Protein AF-A0A2D6N3Y3-F1 (afdb_monomer)

Mean predicted aligned error: 10.25 Å

Secondary structure (DSSP, 8-state):
-PPP--------TTSS--S--------------------GGGTHHHHHHHHHHHHHHHHHHHHHHHT----PPPP-S-PPP--HHHHHHHHHHHHHHHHHHS-TTS---EEEETTTEEE-HHHHHHHHHHHTT-GGGHHHHHHHHHHHHHHHHHHSS--SSTTS---HHHHHHHHHHHHHTTPPPPHHHHHHHHHT--TTS--BSS--SSTTPPPSSGGGSB-HHHHHHHHHHHHHHT--HHHHHHHHHHHHHH-SSSS---SSBSSTHHHHHHHHHTT---HHHHHHHHHHHHH--STTHHHHHHHHHTTSS---HHHHHHHHHHHHHPPTTS-------BPPPP--

Solvent-accessible surface area (backbone atoms only — not comparable to full-atom values): 19954 Å² total; per-residue (Å²): 138,88,82,83,87,82,81,82,82,80,86,68,74,82,76,78,74,83,80,86,82,90,80,82,87,87,81,88,87,84,87,81,92,74,94,72,101,76,73,75,76,79,65,57,55,62,54,56,50,50,53,50,47,52,50,52,50,48,51,50,49,51,47,47,65,78,57,48,82,65,79,67,75,70,74,64,93,68,76,50,79,81,42,72,68,55,52,51,51,50,49,53,27,32,48,52,40,51,63,72,58,43,44,97,69,25,41,26,74,45,76,76,36,99,73,88,32,54,23,28,48,29,51,21,24,50,50,30,56,74,41,64,88,37,78,95,37,48,68,57,31,50,35,20,34,53,35,48,50,59,49,22,68,75,62,46,31,29,13,49,28,98,85,46,73,54,24,39,45,34,30,21,38,36,47,43,38,23,53,76,71,74,40,81,69,48,66,57,26,57,50,52,54,65,70,34,46,40,96,75,25,30,23,20,42,30,60,55,98,45,88,92,50,79,61,88,50,74,57,39,37,62,34,55,40,32,28,33,43,38,40,32,26,32,61,74,72,71,44,61,64,69,60,39,51,37,26,53,56,30,48,61,74,55,46,82,76,54,49,39,57,34,64,58,37,77,46,46,52,58,19,43,27,37,30,40,74,45,71,65,56,47,74,56,31,30,53,52,25,48,60,45,41,80,70,47,88,48,63,49,58,41,59,38,29,49,62,29,26,69,77,38,96,76,80,53,71,56,57,53,52,42,49,19,51,52,61,69,53,50,37,90,79,29,48,64,70,93,52,85,60,72,31,78,64,76,86,125

pLDDT: mean 80.6, std 21.98, range [21.97, 98.69]

Sequence (348 aa):
MLLPGHQPQILWKQHCAGLGSAGEDRSIANAHRGGSVIQWRRWVFPVRLATRMARDLAAETVFRAKHQPARFPQPDSKTPTVTVDAVSRAIGHGAAFIHHSQHTDGSFRGWFLPQPGAAISWPTAHAALVLDDVPELESVCHAAAMYLHAAGLQHQGWGYNDLVRNDLDTTAQALIVLHRHGLSPPLLALWMVVQAQAPSGGFPTFAPSAPGQTPRNSSELPHADVTLLVVHMLQRLGVQADARERALAWLATQEATGTLPAFWWSSPVYSLWAQTFAGLATEMTWRIAHALLDHLSTQPYLAMVLRAALGYKHLDGASAAATSRLLGQQRLPGHHQALCMPGVPRRR

Nearest PDB structures (foldseek):
  6ij1-assembly1_A  TM=8.504E-01  e=1.158E-07  Actinoplanes teichomyceticus
  2h6h-assembly1_B  TM=4.530E-01  e=3.408E-03  Homo sapiens
  1d8e-assembly1_B  TM=4.862E-01  e=1.075E-02  Rattus norvegicus
  1hzf-assembly1_A  TM=5.080E-01  e=2.799E-02  Homo sapiens
  4zlf-assembly1_A  TM=4.967E-01  e=3.537E-01  Saccharophagus degradans 2-40

Structure (mmCIF, N/CA/C/O backbone):
data_AF-A0A2D6N3Y3-F1
#
_entry.id   AF-A0A2D6N3Y3-F1
#
loop_
_atom_site.group_PDB
_atom_site.id
_atom_site.type_symbol
_atom_site.label_atom_id
_atom_site.label_alt_id
_atom_site.label_comp_id
_atom_site.label_asym_id
_atom_site.label_entity_id
_atom_site.label_seq_id
_atom_site.pdbx_PDB_ins_code
_atom_site.Cartn_x
_atom_site.Cartn_y
_atom_site.Cartn_z
_atom_site.occupancy
_atom_site.B_iso_or_equiv
_atom_site.auth_seq_id
_atom_site.auth_comp_id
_atom_site.auth_asym_id
_atom_site.auth_atom_id
_atom_site.pdbx_PDB_model_num
ATOM 1 N N . MET A 1 1 ? -5.714 42.115 9.876 1.00 27.16 1 MET A N 1
ATOM 2 C CA . MET A 1 1 ? -6.091 42.547 8.514 1.00 27.16 1 MET A CA 1
ATOM 3 C C . MET A 1 1 ? -6.097 41.297 7.642 1.00 27.16 1 MET A C 1
ATOM 5 O O . MET A 1 1 ? -5.037 40.754 7.373 1.00 27.16 1 MET A O 1
ATOM 9 N N . LEU A 1 2 ? -7.282 40.737 7.384 1.00 23.52 2 LEU A N 1
ATOM 10 C CA . LEU A 1 2 ? -7.466 39.465 6.676 1.00 23.52 2 LEU A CA 1
ATOM 11 C C . LEU A 1 2 ? -7.530 39.734 5.169 1.00 23.52 2 LEU A C 1
ATOM 13 O O . LEU A 1 2 ? -8.358 40.533 4.740 1.00 23.52 2 LEU A O 1
ATOM 17 N N . LEU A 1 3 ? -6.690 39.062 4.382 1.00 21.97 3 LEU A N 1
ATOM 18 C CA . LEU A 1 3 ? -6.867 38.969 2.932 1.00 21.97 3 LEU A CA 1
ATOM 19 C C . LEU A 1 3 ? -7.522 37.621 2.583 1.00 21.97 3 LEU A C 1
ATOM 21 O O . LEU A 1 3 ? -7.088 36.591 3.108 1.00 21.97 3 LEU A O 1
ATOM 25 N N . PRO A 1 4 ? -8.551 37.602 1.718 1.00 26.30 4 PRO A N 1
ATOM 26 C CA . PRO A 1 4 ? -9.204 36.382 1.271 1.00 26.30 4 PRO A CA 1
ATOM 27 C C . PRO A 1 4 ? -8.579 35.820 -0.018 1.00 26.30 4 PRO A C 1
ATOM 29 O O . PRO A 1 4 ? -8.173 36.560 -0.906 1.00 26.30 4 PRO A O 1
ATOM 32 N N . GLY A 1 5 ? -8.631 34.491 -0.147 1.00 31.06 5 GLY A N 1
ATOM 33 C CA . GLY A 1 5 ? -8.976 33.822 -1.405 1.00 31.06 5 GLY A CA 1
ATOM 34 C C . GLY A 1 5 ? -7.908 33.712 -2.496 1.00 31.06 5 GLY A C 1
ATOM 35 O O . GLY A 1 5 ? -7.979 34.406 -3.504 1.00 31.06 5 GLY A O 1
ATOM 36 N N . HIS A 1 6 ? -7.055 32.690 -2.406 1.00 23.89 6 HIS A N 1
ATOM 37 C CA . HIS A 1 6 ? -6.461 32.068 -3.592 1.00 23.89 6 HIS A CA 1
ATOM 38 C C . HIS A 1 6 ? -6.680 30.554 -3.547 1.00 23.89 6 HIS A C 1
ATOM 40 O O . HIS A 1 6 ? -6.072 29.844 -2.751 1.00 23.89 6 HIS A O 1
ATOM 46 N N . GLN A 1 7 ? -7.577 30.060 -4.407 1.00 25.86 7 GLN A N 1
ATOM 47 C CA . GLN A 1 7 ? -7.562 28.658 -4.810 1.00 25.86 7 GLN A CA 1
ATOM 48 C C . GLN A 1 7 ? -6.401 28.464 -5.795 1.00 25.86 7 GLN A C 1
ATOM 50 O O . GLN A 1 7 ? -6.390 29.129 -6.834 1.00 25.86 7 GLN A O 1
ATOM 55 N N . PRO A 1 8 ? -5.425 27.585 -5.517 1.00 27.27 8 PRO A N 1
ATOM 56 C CA . PRO A 1 8 ? -4.381 27.296 -6.483 1.00 27.27 8 PRO A CA 1
ATOM 57 C C . PRO A 1 8 ? -4.963 26.465 -7.633 1.00 27.27 8 PRO A C 1
ATOM 59 O O . PRO A 1 8 ? -5.403 25.330 -7.447 1.00 27.27 8 PRO A O 1
ATOM 62 N N . GLN A 1 9 ? -4.962 27.042 -8.837 1.00 26.17 9 GLN A N 1
ATOM 63 C CA . GLN A 1 9 ? -5.177 26.305 -10.079 1.00 26.17 9 GLN A CA 1
ATOM 64 C C . GLN A 1 9 ? -4.027 25.302 -10.266 1.00 26.17 9 GLN A C 1
ATOM 66 O O . GLN A 1 9 ? -2.856 25.673 -10.337 1.00 26.17 9 GLN A O 1
ATOM 71 N N . ILE A 1 10 ? -4.368 24.014 -10.307 1.00 33.19 10 ILE A N 1
ATOM 72 C CA . ILE A 1 10 ? -3.422 22.895 -10.357 1.00 33.19 10 ILE A CA 1
ATOM 73 C C . ILE A 1 10 ? -2.885 22.720 -11.789 1.00 33.19 10 ILE A C 1
ATOM 75 O O . ILE A 1 10 ? -3.618 22.373 -12.716 1.00 33.19 10 ILE A O 1
ATOM 79 N N . LEU A 1 11 ? -1.575 22.916 -11.961 1.00 30.38 11 LEU A N 1
ATOM 80 C CA . LEU A 1 11 ? -0.812 22.651 -13.186 1.00 30.38 11 LEU A CA 1
ATOM 81 C C . LEU A 1 11 ? -0.374 21.170 -13.245 1.00 30.38 11 LEU A C 1
ATOM 83 O O . LEU A 1 11 ? 0.768 20.840 -12.948 1.00 30.38 11 LEU A O 1
ATOM 87 N N . TRP A 1 12 ? -1.274 20.271 -13.665 1.00 34.78 12 TRP A N 1
ATOM 88 C CA . TRP A 1 12 ? -0.953 18.867 -14.022 1.00 34.78 12 TRP A CA 1
ATOM 89 C C . TRP A 1 12 ? -0.626 18.686 -15.525 1.00 34.78 12 TRP A C 1
ATOM 91 O O . TRP A 1 12 ? -0.243 17.611 -15.979 1.00 34.78 12 TRP A O 1
ATOM 101 N N . LYS A 1 13 ? -0.734 19.752 -16.333 1.00 29.80 13 LYS A N 1
ATOM 102 C CA . LYS A 1 13 ? -0.653 19.685 -17.808 1.00 29.80 13 LYS A CA 1
ATOM 103 C C . LYS A 1 13 ? 0.689 19.204 -18.393 1.00 29.80 13 LYS A C 1
ATOM 105 O O . LYS A 1 13 ? 0.728 18.911 -19.581 1.00 29.80 13 LYS A O 1
ATOM 110 N N . GLN A 1 14 ? 1.774 19.102 -17.622 1.00 35.31 14 GLN A N 1
ATOM 111 C CA . GLN A 1 14 ? 3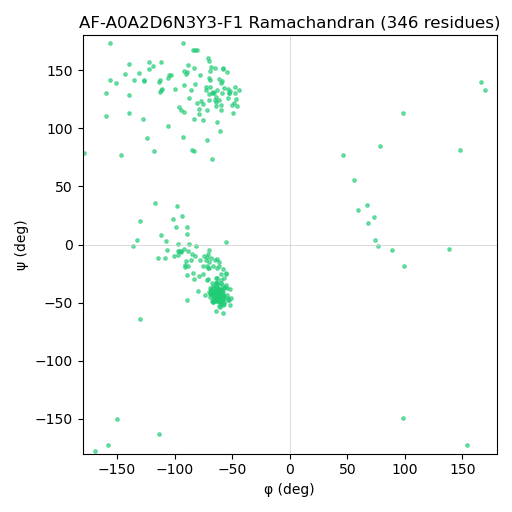.114 18.867 -18.188 1.00 35.31 14 GLN A CA 1
ATOM 112 C C . GLN A 1 14 ? 3.592 17.404 -18.222 1.00 35.31 14 GLN A C 1
ATOM 114 O O . GLN A 1 14 ? 4.630 17.146 -18.824 1.00 35.31 14 GLN A O 1
ATOM 119 N N . HIS A 1 15 ? 2.868 16.429 -17.658 1.00 39.06 15 HIS A N 1
ATOM 120 C CA . HIS A 1 15 ? 3.309 15.018 -17.698 1.00 39.06 15 HIS A CA 1
ATOM 121 C C . HIS A 1 15 ? 2.507 14.095 -18.623 1.00 39.06 15 HIS A C 1
ATOM 123 O O . HIS A 1 15 ? 2.993 13.021 -18.962 1.00 39.06 15 HIS A O 1
ATOM 129 N N . CYS A 1 16 ? 1.355 14.533 -19.140 1.00 31.97 16 CYS A N 1
ATOM 130 C CA . CYS A 1 16 ? 0.566 13.744 -20.098 1.00 31.97 16 CYS A CA 1
ATOM 131 C C . CYS A 1 16 ? 0.808 14.122 -21.576 1.00 31.97 16 CYS A C 1
ATOM 133 O O . CYS A 1 16 ? 0.304 13.444 -22.464 1.00 31.97 16 CYS A O 1
ATOM 135 N N . ALA A 1 17 ? 1.598 15.163 -21.865 1.00 31.75 17 ALA A N 1
ATOM 136 C CA . ALA A 1 17 ? 1.837 15.672 -23.224 1.00 31.75 17 ALA A CA 1
ATOM 137 C C . ALA A 1 17 ? 3.147 15.160 -23.872 1.00 31.75 17 ALA A C 1
ATOM 139 O O . ALA A 1 17 ? 3.789 15.879 -24.630 1.00 31.75 17 ALA A O 1
ATOM 140 N N . GLY A 1 18 ? 3.562 13.925 -23.567 1.00 3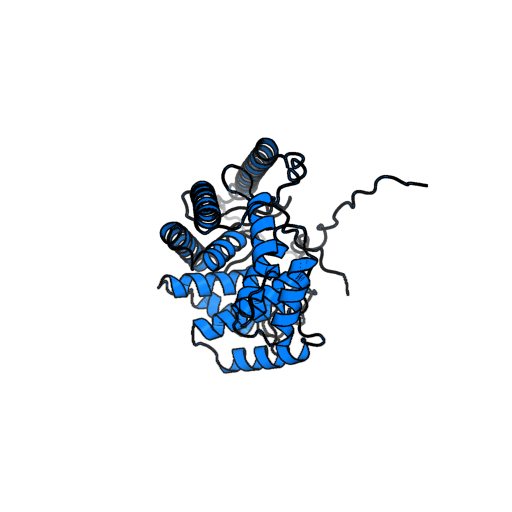1.42 18 GLY A N 1
ATOM 141 C CA . GLY A 1 18 ? 4.777 13.297 -24.113 1.00 31.42 18 GLY A CA 1
ATOM 142 C C . GLY A 1 18 ? 4.548 12.336 -25.287 1.00 31.42 18 GLY A C 1
ATOM 143 O O . GLY A 1 18 ? 5.431 11.541 -25.592 1.00 31.42 18 GLY A O 1
ATOM 144 N N . LEU A 1 19 ? 3.371 12.359 -25.918 1.00 37.44 19 LEU A N 1
ATOM 145 C CA . LEU A 1 19 ? 3.047 11.535 -27.085 1.00 37.44 19 LEU A CA 1
ATOM 146 C C . LEU A 1 19 ? 2.592 12.443 -28.231 1.00 37.44 19 LEU A C 1
ATOM 148 O O . LEU A 1 19 ? 1.412 12.764 -28.338 1.00 37.44 19 LEU A O 1
ATOM 152 N N . GLY A 1 20 ? 3.528 12.866 -29.084 1.00 32.56 20 GLY A N 1
ATOM 153 C CA . GLY A 1 20 ? 3.182 13.490 -30.364 1.00 32.56 20 GLY A CA 1
ATOM 154 C C . GLY A 1 20 ? 4.153 14.553 -30.867 1.00 32.56 20 GLY A C 1
ATOM 155 O O . GLY A 1 20 ? 3.889 15.741 -30.732 1.00 32.56 20 GLY A O 1
ATOM 156 N N . SER A 1 21 ? 5.250 14.126 -31.491 1.00 29.91 21 SER A N 1
ATOM 157 C CA . SER A 1 21 ? 5.774 14.698 -32.748 1.00 29.91 21 SER A CA 1
ATOM 158 C C . SER A 1 21 ? 7.031 13.929 -33.162 1.00 29.91 21 SER A C 1
ATOM 160 O O . SER A 1 21 ? 8.160 14.350 -32.951 1.00 29.91 21 SER A O 1
ATOM 162 N N . ALA A 1 22 ? 6.821 12.748 -33.743 1.00 40.81 22 ALA A N 1
ATOM 163 C CA . ALA A 1 22 ? 7.779 12.211 -34.697 1.00 40.81 22 ALA A CA 1
ATOM 164 C C . ALA A 1 22 ? 7.315 12.681 -36.079 1.00 40.81 22 ALA A C 1
ATOM 166 O O . ALA A 1 22 ? 6.222 12.323 -36.516 1.00 40.81 22 ALA A O 1
ATOM 167 N N . GLY A 1 23 ? 8.119 13.528 -36.709 1.00 32.97 23 GLY A N 1
ATOM 168 C CA . GLY A 1 23 ? 7.935 14.023 -38.068 1.00 32.97 23 GLY A CA 1
ATOM 169 C C . GLY A 1 23 ? 8.915 15.170 -38.325 1.00 32.97 23 GLY A C 1
ATOM 170 O O . GLY A 1 23 ? 9.055 16.037 -37.473 1.00 32.97 23 GLY A O 1
ATOM 171 N N . GLU A 1 24 ? 9.654 15.244 -39.424 1.00 34.31 24 GLU A N 1
ATOM 172 C CA . GLU A 1 24 ? 9.674 14.454 -40.655 1.00 34.31 24 GLU A CA 1
ATOM 173 C C . GLU A 1 24 ? 11.044 14.681 -41.302 1.00 34.31 24 GLU A C 1
ATOM 175 O O . GLU A 1 24 ? 11.439 15.831 -41.497 1.00 34.31 24 GLU A O 1
ATOM 180 N N . ASP A 1 25 ? 11.730 13.602 -41.675 1.00 33.81 25 ASP A N 1
ATOM 181 C CA . ASP A 1 25 ? 12.791 13.666 -42.674 1.00 33.81 25 ASP A CA 1
ATOM 182 C C . ASP A 1 25 ? 12.161 13.278 -44.016 1.00 33.81 25 ASP A C 1
ATOM 184 O O . ASP A 1 25 ? 11.568 12.204 -44.169 1.00 33.81 25 ASP A O 1
ATOM 188 N N . ARG A 1 26 ? 12.185 14.213 -44.966 1.00 38.28 26 ARG A N 1
ATOM 189 C CA . ARG A 1 26 ? 11.587 14.052 -46.292 1.00 38.28 26 ARG A CA 1
ATOM 190 C C . ARG A 1 26 ? 12.543 13.261 -47.177 1.00 38.28 26 ARG A C 1
ATOM 192 O O . ARG A 1 26 ? 13.596 13.775 -47.533 1.00 38.28 26 ARG A O 1
ATOM 199 N N . SER A 1 27 ? 12.103 12.125 -47.712 1.00 34.94 27 SER A N 1
ATOM 200 C CA . SER A 1 27 ? 12.300 11.889 -49.145 1.00 34.94 27 SER A CA 1
ATOM 201 C C . SER A 1 27 ? 11.215 10.991 -49.737 1.00 34.94 27 SER A C 1
ATOM 203 O O . SER A 1 27 ? 10.701 10.057 -49.128 1.00 34.94 27 SER A O 1
ATOM 205 N N . ILE A 1 28 ? 10.819 11.410 -50.929 1.00 37.75 28 ILE A N 1
ATOM 206 C CA . ILE A 1 28 ? 9.735 10.949 -51.784 1.00 37.75 28 ILE A CA 1
ATOM 207 C C . ILE A 1 28 ? 10.212 9.717 -52.563 1.00 37.75 28 ILE A C 1
ATOM 209 O O . ILE A 1 28 ? 11.313 9.763 -53.102 1.00 37.75 28 ILE A O 1
ATOM 213 N N . ALA A 1 29 ? 9.376 8.683 -52.713 1.00 34.03 29 ALA A N 1
ATOM 214 C CA . ALA A 1 29 ? 8.870 8.248 -54.027 1.00 34.03 29 ALA A CA 1
ATOM 215 C C . ALA A 1 29 ? 8.202 6.860 -54.014 1.00 34.03 29 ALA A C 1
ATOM 217 O O . ALA A 1 29 ? 8.725 5.883 -53.493 1.00 34.03 29 ALA A O 1
ATOM 218 N N . ASN A 1 30 ? 7.111 6.822 -54.777 1.00 33.59 30 ASN A N 1
ATOM 219 C CA . ASN A 1 30 ? 6.530 5.706 -55.518 1.00 33.59 30 ASN A CA 1
ATOM 220 C C . ASN A 1 30 ? 5.359 4.911 -54.921 1.00 33.59 30 ASN A C 1
ATOM 222 O O . ASN A 1 30 ? 5.432 4.163 -53.953 1.00 33.59 30 ASN A O 1
ATOM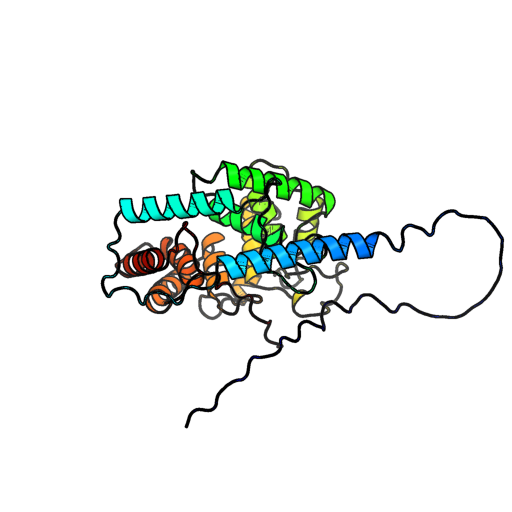 226 N N . ALA A 1 31 ? 4.256 5.115 -55.640 1.00 37.22 31 ALA A N 1
ATOM 227 C CA . ALA A 1 31 ? 2.966 4.472 -55.603 1.00 37.22 31 ALA A CA 1
ATOM 228 C C . ALA A 1 31 ? 3.031 2.959 -55.836 1.00 37.22 31 ALA A C 1
ATOM 230 O O . ALA A 1 31 ? 3.816 2.503 -56.654 1.00 37.22 31 ALA A O 1
ATOM 231 N N . HIS A 1 32 ? 2.076 2.225 -55.261 1.00 34.59 32 HIS A N 1
ATOM 232 C CA . HIS A 1 32 ? 1.185 1.370 -56.047 1.00 34.59 32 HIS A CA 1
ATOM 233 C C . HIS A 1 32 ? -0.129 1.111 -55.300 1.00 34.59 32 HIS A C 1
ATOM 235 O O . HIS A 1 32 ? -0.192 1.002 -54.079 1.00 34.59 32 HIS A O 1
ATOM 241 N N . ARG A 1 33 ? -1.199 1.095 -56.096 1.00 45.75 33 ARG A N 1
ATOM 242 C CA . ARG A 1 33 ? -2.604 0.948 -55.722 1.00 45.75 33 ARG A CA 1
ATOM 243 C C . ARG A 1 33 ? -2.873 -0.456 -55.176 1.00 45.75 33 ARG A C 1
ATOM 245 O O . ARG A 1 33 ? -2.590 -1.435 -55.855 1.00 45.75 33 ARG A O 1
ATOM 252 N N . GLY A 1 34 ? -3.518 -0.531 -54.018 1.00 33.94 34 GLY A N 1
ATOM 253 C CA . GLY A 1 34 ? -4.131 -1.746 -53.487 1.00 33.94 34 GLY A CA 1
ATOM 254 C C . GLY A 1 34 ? -5.170 -1.352 -52.446 1.00 33.94 34 GLY A C 1
ATOM 255 O O . GLY A 1 34 ? -4.824 -0.788 -51.412 1.00 33.94 34 GLY A O 1
ATOM 256 N N . GLY A 1 35 ? -6.450 -1.555 -52.764 1.00 46.69 35 GLY A N 1
ATOM 257 C CA . GLY A 1 35 ? -7.569 -1.208 -51.893 1.00 46.69 35 GLY A CA 1
ATOM 258 C C . GLY A 1 35 ? -7.467 -1.898 -50.535 1.00 46.69 35 GLY A C 1
ATOM 259 O O . GLY A 1 35 ? -7.200 -3.093 -50.453 1.00 46.69 35 GLY A O 1
ATOM 260 N N . SER A 1 36 ? -7.700 -1.138 -49.469 1.00 36.97 36 SER A N 1
ATOM 261 C CA . SER A 1 36 ? -7.783 -1.666 -48.113 1.00 36.97 36 SER A CA 1
ATOM 262 C C . SER A 1 36 ? -8.910 -0.965 -47.367 1.00 36.97 36 SER A C 1
ATOM 264 O O . SER A 1 36 ? -8.880 0.237 -47.096 1.00 36.97 36 SER A O 1
ATOM 266 N N . VAL A 1 37 ? -9.934 -1.756 -47.065 1.00 47.75 37 VAL A N 1
ATOM 267 C CA . VAL A 1 37 ? -11.064 -1.457 -46.189 1.00 47.75 37 VAL A CA 1
ATOM 268 C C . VAL A 1 37 ? -10.543 -1.347 -44.751 1.00 47.75 37 VAL A C 1
ATOM 270 O O . VAL A 1 37 ? -10.730 -2.246 -43.943 1.00 47.75 37 VAL A O 1
ATOM 273 N N . ILE A 1 38 ? -9.841 -0.264 -44.407 1.00 45.81 38 ILE A N 1
ATOM 274 C CA . ILE A 1 38 ? -9.426 0.024 -43.023 1.00 45.81 38 ILE A CA 1
ATOM 275 C C . ILE A 1 38 ? -9.432 1.542 -42.795 1.00 45.81 38 ILE A C 1
ATOM 277 O O . ILE A 1 38 ? -8.389 2.183 -42.757 1.00 45.81 38 ILE A O 1
ATOM 281 N N . GLN A 1 39 ? -10.609 2.147 -42.611 1.00 41.56 39 GLN A N 1
ATOM 282 C CA . GLN A 1 39 ? -10.686 3.528 -42.094 1.00 41.56 39 GLN A CA 1
ATOM 283 C C . GLN A 1 39 ? -11.745 3.775 -41.008 1.00 41.56 39 GLN A C 1
ATOM 285 O O . GLN A 1 39 ? -11.765 4.846 -40.410 1.00 41.56 39 GLN A O 1
ATOM 290 N N . TRP A 1 40 ? -12.536 2.770 -40.619 1.00 37.91 40 TRP A N 1
ATOM 291 C CA . TRP A 1 40 ? -13.565 2.945 -39.581 1.00 37.91 40 TRP A CA 1
ATOM 292 C C . TRP A 1 40 ? -13.064 2.798 -38.134 1.00 37.91 40 TRP A C 1
ATOM 294 O O . TRP A 1 40 ? -13.784 3.129 -37.196 1.00 37.91 40 TRP A O 1
ATOM 304 N N . ARG A 1 41 ? -11.815 2.366 -37.902 1.00 43.69 41 ARG A N 1
ATOM 305 C CA . ARG A 1 41 ? -11.285 2.183 -36.533 1.00 43.69 41 ARG A CA 1
ATOM 306 C C . ARG A 1 41 ? -10.773 3.462 -35.860 1.00 43.69 41 ARG A C 1
ATOM 308 O O . ARG A 1 41 ? -10.525 3.438 -34.659 1.00 43.69 41 ARG A O 1
ATOM 315 N N . ARG A 1 42 ? -10.653 4.584 -36.580 1.00 44.38 42 ARG A N 1
ATOM 316 C CA . ARG A 1 42 ? -10.049 5.816 -36.032 1.00 44.38 42 ARG A CA 1
ATOM 317 C C . ARG A 1 42 ? -11.023 6.730 -35.270 1.00 44.38 42 ARG A C 1
ATOM 319 O O . ARG A 1 42 ? -10.564 7.576 -34.516 1.00 44.38 42 ARG A O 1
ATOM 326 N N . TRP A 1 43 ? -12.338 6.515 -35.390 1.00 39.53 43 TRP A N 1
ATOM 327 C CA . TRP A 1 43 ? -13.368 7.365 -34.761 1.00 39.53 43 TRP A CA 1
ATOM 328 C C . TRP A 1 43 ? -14.217 6.679 -33.678 1.00 39.53 43 TRP A C 1
ATOM 330 O O . TRP A 1 43 ? -14.897 7.357 -32.915 1.00 39.53 43 TRP A O 1
ATOM 340 N N . VAL A 1 44 ? -14.147 5.351 -33.534 1.00 48.28 44 VAL A N 1
ATOM 341 C CA . VAL A 1 44 ? -14.925 4.622 -32.506 1.00 48.28 44 VAL A CA 1
ATOM 342 C C . VAL A 1 44 ? -14.284 4.724 -31.111 1.00 48.28 44 VAL A C 1
ATOM 344 O O . VAL A 1 44 ? -14.977 4.686 -30.094 1.00 48.28 44 VAL A O 1
ATOM 347 N N . PHE A 1 45 ? -12.962 4.903 -31.049 1.00 51.66 45 PHE A N 1
ATOM 348 C CA . PHE A 1 45 ? -12.213 5.059 -29.798 1.00 51.66 45 PHE A CA 1
ATOM 349 C C . PHE A 1 45 ? -12.558 6.332 -29.000 1.00 51.66 45 PHE A C 1
ATOM 351 O O . PHE A 1 45 ? -12.831 6.205 -27.804 1.00 51.66 45 PHE A O 1
ATOM 358 N N . PRO A 1 46 ? -12.611 7.540 -29.606 1.00 58.50 46 PRO A N 1
ATOM 359 C CA . PRO A 1 46 ? -12.921 8.758 -28.857 1.00 58.50 46 PRO A CA 1
ATOM 360 C C . PRO A 1 46 ? -14.335 8.750 -28.273 1.00 58.50 46 PRO A C 1
ATOM 362 O O . PRO A 1 46 ? -14.523 9.236 -27.163 1.00 58.50 46 PRO A O 1
ATOM 365 N N . VAL A 1 47 ? -15.311 8.134 -28.951 1.00 68.31 47 VAL A N 1
ATOM 366 C CA . VAL A 1 47 ? -16.686 8.047 -28.433 1.00 68.31 47 VAL A CA 1
ATOM 367 C C . VAL A 1 47 ? -16.746 7.150 -27.197 1.00 68.31 47 VAL A C 1
ATOM 369 O O . VAL A 1 47 ? -17.257 7.576 -26.169 1.00 68.31 47 VAL A O 1
ATOM 372 N N . ARG A 1 48 ? -16.163 5.941 -27.241 1.00 71.75 48 ARG A N 1
ATOM 373 C CA . ARG A 1 48 ? -16.168 5.024 -26.082 1.00 71.75 48 ARG A CA 1
ATOM 374 C C . ARG A 1 48 ? -15.428 5.601 -24.877 1.00 71.75 48 ARG A C 1
ATOM 376 O O . ARG A 1 48 ? -15.905 5.460 -23.751 1.00 71.75 48 ARG A O 1
ATOM 383 N N . LEU A 1 49 ? -14.293 6.262 -25.110 1.00 69.25 49 LEU A N 1
ATOM 384 C CA . LEU A 1 49 ? -13.538 6.929 -24.052 1.00 69.25 49 LEU A CA 1
ATOM 385 C C . LEU A 1 49 ? -14.334 8.098 -23.457 1.00 69.25 49 LEU A C 1
ATOM 387 O O . LEU A 1 49 ? -14.469 8.172 -22.239 1.00 69.25 49 LEU A O 1
ATOM 391 N N . ALA A 1 50 ? -14.930 8.953 -24.293 1.00 69.50 50 ALA A N 1
ATOM 392 C CA . ALA A 1 50 ? -15.758 10.068 -23.836 1.00 69.50 50 ALA A CA 1
ATOM 393 C C . ALA A 1 50 ? -16.986 9.591 -23.046 1.00 69.50 50 ALA A C 1
ATOM 395 O O . ALA A 1 50 ? -17.282 10.145 -21.991 1.00 69.50 50 ALA A O 1
ATOM 396 N N . THR A 1 51 ? -17.665 8.529 -23.492 1.00 73.19 51 THR A N 1
ATOM 397 C CA . THR A 1 51 ? -18.792 7.936 -22.757 1.00 73.19 51 THR A CA 1
ATOM 398 C C . THR A 1 51 ? -18.349 7.366 -21.408 1.00 73.19 51 THR A C 1
ATOM 400 O O . THR A 1 51 ? -19.032 7.586 -20.408 1.00 73.19 51 THR A O 1
ATOM 403 N N . ARG A 1 52 ? -17.198 6.677 -21.344 1.00 70.31 52 ARG A N 1
ATOM 404 C CA . ARG A 1 52 ? -16.631 6.173 -20.079 1.00 70.31 52 ARG A CA 1
ATOM 405 C C . ARG A 1 52 ? -16.300 7.326 -19.128 1.00 70.31 52 ARG A C 1
ATOM 407 O O . ARG A 1 52 ? -16.758 7.303 -17.992 1.00 70.31 52 ARG A O 1
ATOM 414 N N . MET A 1 53 ? -15.606 8.358 -19.609 1.00 67.38 53 MET A N 1
ATOM 415 C CA . MET A 1 53 ? -15.269 9.548 -18.820 1.00 67.38 53 MET A CA 1
ATOM 416 C C . MET A 1 53 ? -16.512 10.293 -18.324 1.00 67.38 53 MET A C 1
ATOM 418 O O . MET A 1 53 ? -16.559 10.677 -17.161 1.00 67.38 53 MET A O 1
ATOM 422 N N . ALA A 1 54 ? -17.527 10.476 -19.173 1.00 71.38 54 ALA A N 1
ATOM 423 C CA . ALA A 1 54 ? -18.777 11.130 -18.792 1.00 71.38 54 ALA A CA 1
ATOM 424 C C . ALA A 1 54 ? -19.529 10.331 -17.719 1.00 71.38 54 ALA A C 1
ATOM 426 O O . ALA A 1 54 ? -20.030 10.917 -16.762 1.00 71.38 54 ALA A O 1
ATOM 427 N N . ARG A 1 55 ? -19.564 8.997 -17.840 1.00 72.75 55 ARG A N 1
ATOM 428 C CA . ARG A 1 55 ? -20.159 8.115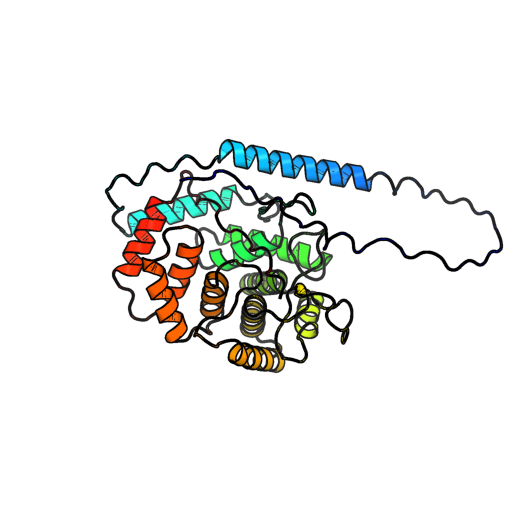 -16.830 1.00 72.75 55 ARG A CA 1
ATOM 429 C C . ARG A 1 55 ? -19.406 8.191 -15.505 1.00 72.75 55 ARG A C 1
ATOM 431 O O . ARG A 1 55 ? -20.047 8.308 -14.467 1.00 72.75 55 ARG A O 1
ATOM 438 N N . ASP A 1 56 ? -18.078 8.148 -15.539 1.00 67.31 56 ASP A N 1
ATOM 439 C CA . ASP A 1 56 ? -17.250 8.197 -14.332 1.00 67.31 56 ASP A CA 1
ATOM 440 C C . ASP A 1 56 ? -17.343 9.582 -13.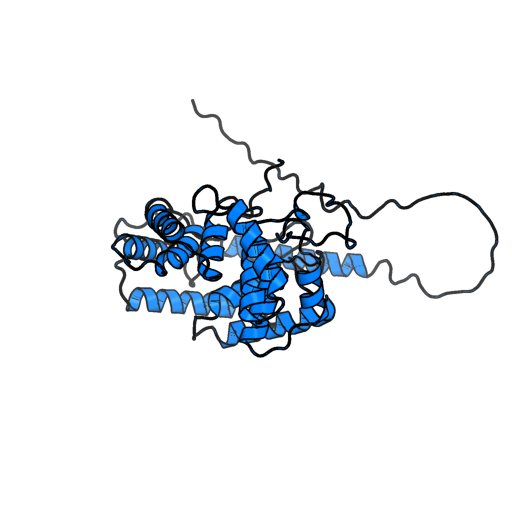658 1.00 67.31 56 ASP A C 1
ATOM 442 O O . ASP A 1 56 ? -17.490 9.665 -12.442 1.00 67.31 56 ASP A O 1
ATOM 446 N N . LEU A 1 57 ? -17.375 10.672 -14.436 1.00 67.88 57 LEU A N 1
ATOM 447 C CA . LEU A 1 57 ? -17.581 12.033 -13.926 1.00 67.88 57 LEU A CA 1
ATOM 448 C C . LEU A 1 57 ? -18.984 12.223 -13.332 1.00 67.88 57 LEU A C 1
ATOM 450 O O . LEU A 1 57 ? -19.132 12.863 -12.291 1.00 67.88 57 LEU A O 1
ATOM 454 N N . ALA A 1 58 ? -20.016 11.679 -13.983 1.00 72.81 58 ALA A N 1
ATOM 455 C CA . ALA A 1 58 ? -21.381 11.703 -13.469 1.00 72.81 58 ALA A CA 1
ATOM 456 C C . ALA A 1 58 ? -21.492 10.885 -12.176 1.00 72.81 58 ALA A C 1
ATOM 458 O O . ALA A 1 58 ? -22.083 11.366 -11.213 1.00 72.81 58 ALA A O 1
ATOM 459 N N . ALA A 1 59 ? -20.876 9.699 -12.118 1.00 65.69 59 ALA A N 1
ATOM 460 C CA . ALA A 1 59 ? -20.815 8.881 -10.911 1.00 65.69 59 ALA A CA 1
ATOM 461 C C . ALA A 1 59 ? -20.096 9.614 -9.770 1.00 65.69 59 ALA A C 1
ATOM 463 O O . ALA A 1 59 ? -20.631 9.673 -8.668 1.00 65.69 59 ALA A O 1
ATOM 464 N N . GLU A 1 60 ? -18.954 10.250 -10.043 1.00 60.94 60 GLU A N 1
ATOM 465 C CA . GLU A 1 60 ? -18.209 11.050 -9.064 1.00 60.94 60 GLU A CA 1
ATOM 466 C C . GLU A 1 60 ? -19.002 12.282 -8.615 1.00 60.94 60 GLU A C 1
ATOM 468 O O . GLU A 1 60 ? -19.020 12.619 -7.437 1.00 60.94 60 GLU A O 1
ATOM 473 N N . THR A 1 61 ? -19.698 12.958 -9.527 1.00 68.75 61 THR A N 1
ATOM 474 C CA . THR A 1 61 ? -20.507 14.140 -9.198 1.00 68.75 61 THR A CA 1
ATOM 475 C C . THR A 1 61 ? -21.719 13.748 -8.364 1.00 68.75 61 THR A C 1
ATOM 477 O O . THR A 1 61 ? -22.004 14.400 -7.364 1.00 68.75 61 THR A O 1
ATOM 480 N N . VAL A 1 62 ? -22.400 12.653 -8.711 1.00 68.50 62 VAL A N 1
ATOM 481 C CA . VAL A 1 62 ? -23.479 12.082 -7.898 1.00 68.50 62 VAL A CA 1
ATOM 482 C C . VAL A 1 62 ? -22.938 11.628 -6.546 1.00 68.50 62 VAL A C 1
ATOM 484 O O . VAL A 1 62 ? -23.576 11.893 -5.531 1.00 68.50 62 VAL A O 1
ATOM 487 N N . PHE A 1 63 ? -21.760 11.002 -6.503 1.00 61.56 63 PHE A N 1
ATOM 488 C CA . PHE A 1 63 ? -21.105 10.617 -5.259 1.00 61.56 63 PHE A CA 1
ATOM 489 C C . PHE A 1 63 ? -20.817 11.851 -4.400 1.00 61.56 63 PHE A C 1
ATOM 491 O O . PHE A 1 63 ? -21.310 11.918 -3.282 1.00 61.56 63 PHE A O 1
ATOM 498 N N . ARG A 1 64 ? -20.139 12.878 -4.919 1.00 58.38 64 ARG A N 1
ATOM 499 C CA . ARG A 1 64 ? -19.856 14.134 -4.201 1.00 58.38 64 ARG A CA 1
ATOM 500 C C . ARG A 1 64 ? -21.106 14.906 -3.804 1.00 58.38 64 ARG A C 1
ATOM 502 O O . ARG A 1 64 ? -21.091 15.567 -2.775 1.00 58.38 64 ARG A O 1
ATOM 509 N N . ALA A 1 65 ? -22.167 14.858 -4.605 1.00 66.94 65 ALA A N 1
ATOM 510 C CA . ALA A 1 65 ? -23.432 15.517 -4.301 1.00 66.94 65 ALA A CA 1
ATOM 511 C C . ALA A 1 65 ? -24.196 14.781 -3.190 1.00 66.94 65 ALA A C 1
ATOM 513 O O . ALA A 1 65 ? -24.687 15.420 -2.264 1.00 66.94 65 ALA A O 1
ATOM 514 N N . LYS A 1 66 ? -24.250 13.443 -3.241 1.00 58.72 66 LYS A N 1
ATOM 515 C CA . LYS A 1 66 ? -24.858 12.599 -2.195 1.00 58.72 66 LYS A CA 1
ATOM 516 C C . LYS A 1 66 ? -24.032 12.561 -0.910 1.00 58.72 66 LYS A C 1
ATOM 518 O O . LYS A 1 66 ? -24.590 12.417 0.169 1.00 58.72 66 LYS A O 1
ATOM 523 N N . HIS A 1 67 ? -22.719 12.709 -1.036 1.00 48.62 67 HIS A N 1
ATOM 524 C CA . HIS A 1 67 ? -21.752 12.665 0.055 1.00 48.62 67 HIS A CA 1
ATOM 525 C C . HIS A 1 67 ? -21.048 14.014 0.198 1.00 48.62 67 HIS A C 1
ATOM 527 O O . HIS A 1 67 ? -19.852 14.049 0.515 1.00 48.62 67 HIS A O 1
ATOM 533 N N . GLN A 1 68 ? -21.771 15.126 -0.033 1.00 47.31 68 GLN A N 1
ATOM 534 C CA . GLN A 1 68 ? -21.246 16.452 0.293 1.00 47.31 68 GLN A CA 1
ATOM 535 C C . GLN A 1 68 ? -20.677 16.359 1.703 1.00 47.31 68 GLN A C 1
ATOM 537 O O . GLN A 1 68 ? -21.303 15.718 2.554 1.00 47.31 68 GLN A O 1
ATOM 542 N N . PRO A 1 69 ? -19.483 16.914 1.969 1.00 42.91 69 PRO A N 1
ATOM 543 C CA . PRO A 1 69 ? -18.973 16.934 3.317 1.00 42.91 69 PRO A CA 1
ATOM 544 C C . PRO A 1 69 ? -19.980 17.716 4.142 1.00 42.91 69 PRO A C 1
ATOM 546 O O . PRO A 1 69 ? -19.978 18.944 4.116 1.00 42.91 69 PRO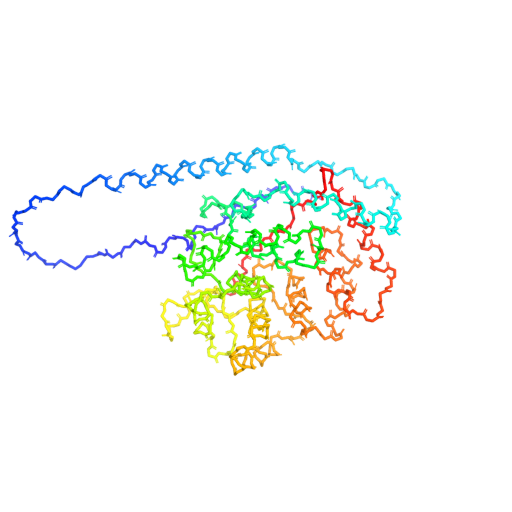 A O 1
ATOM 549 N N . ALA A 1 70 ? -20.872 16.994 4.827 1.00 40.12 70 ALA A N 1
ATOM 550 C CA . ALA A 1 70 ? -21.728 17.569 5.833 1.00 40.12 70 ALA A CA 1
ATOM 551 C C . ALA A 1 70 ? -20.791 18.418 6.682 1.00 40.12 70 ALA A C 1
ATOM 553 O O . ALA A 1 70 ? -19.729 17.924 7.090 1.00 40.12 70 ALA A O 1
ATOM 554 N N . ARG A 1 71 ? -21.119 19.710 6.847 1.00 42.47 71 ARG A N 1
ATOM 555 C CA . ARG A 1 71 ? -20.467 20.513 7.877 1.00 42.47 71 ARG A CA 1
ATOM 556 C C . ARG A 1 71 ? -20.564 19.657 9.115 1.00 42.47 71 ARG A C 1
ATOM 558 O O . ARG A 1 71 ? -21.674 19.321 9.526 1.00 42.47 71 ARG A O 1
ATOM 565 N N . PHE A 1 72 ? -19.406 19.200 9.574 1.00 42.59 72 PHE A N 1
ATOM 566 C CA . PHE A 1 72 ? -19.366 18.274 10.677 1.00 42.59 72 PHE A CA 1
ATOM 567 C C . PHE A 1 72 ? -20.175 18.916 11.793 1.00 42.59 72 PHE A C 1
ATOM 569 O O . PHE A 1 72 ? -19.934 20.100 12.070 1.00 42.59 72 PHE A O 1
ATOM 576 N N . PRO A 1 73 ? -21.128 18.202 12.417 1.00 43.59 73 PRO A N 1
ATOM 577 C CA . PRO A 1 73 ? -21.454 18.584 13.771 1.00 43.59 73 PRO A CA 1
ATOM 578 C C . PRO A 1 73 ? -20.095 18.666 14.462 1.00 43.59 73 PRO A C 1
ATOM 580 O O . PRO A 1 73 ? -19.314 17.709 14.407 1.00 43.59 73 PRO A O 1
ATOM 583 N N . GLN A 1 74 ? -19.746 19.850 14.982 1.00 48.56 74 GLN A N 1
ATOM 584 C CA . GLN A 1 74 ? -18.659 19.883 15.947 1.00 48.56 74 GLN A CA 1
ATOM 585 C C . GLN A 1 74 ? -18.986 18.768 16.927 1.00 48.56 74 GLN A C 1
ATOM 587 O O . GLN A 1 74 ? -20.165 18.676 17.286 1.00 48.56 74 GLN A O 1
ATOM 592 N N . PRO A 1 75 ? -18.029 17.873 17.231 1.00 50.19 75 PRO A N 1
ATOM 593 C CA . PRO A 1 75 ? -18.308 16.782 18.141 1.00 50.19 75 PRO A CA 1
ATOM 594 C C . PRO A 1 75 ? -19.038 17.406 19.319 1.00 50.19 75 PRO A C 1
ATOM 596 O O . PRO A 1 75 ? -18.511 18.342 19.931 1.00 50.19 75 PRO A O 1
ATOM 599 N N . ASP A 1 76 ? -20.276 16.965 19.570 1.00 53.28 76 ASP A N 1
ATOM 600 C CA . ASP A 1 76 ? -20.886 17.219 20.865 1.00 53.28 76 ASP A CA 1
ATOM 601 C C . ASP A 1 76 ? -19.783 16.902 21.871 1.00 53.28 76 ASP A C 1
ATOM 603 O O . ASP A 1 76 ? -19.068 15.911 21.702 1.00 53.28 76 ASP A O 1
ATOM 607 N N . SER A 1 77 ? -19.568 17.777 22.851 1.00 56.72 77 SER A N 1
ATOM 608 C CA . SER A 1 77 ? -18.379 17.813 23.723 1.00 56.72 77 SER A CA 1
ATOM 609 C C . SER A 1 77 ? -18.068 16.508 24.483 1.00 56.72 77 SER A C 1
ATOM 611 O O . SER A 1 77 ? -17.121 16.441 25.263 1.00 56.72 77 SER A O 1
ATOM 613 N N . LYS A 1 78 ? -18.852 15.455 24.256 1.00 70.00 78 LYS A N 1
ATOM 614 C CA . LYS A 1 78 ? -18.672 14.092 24.724 1.00 70.00 78 LYS A CA 1
ATOM 615 C C . LYS A 1 78 ? -17.919 13.264 23.680 1.00 70.00 78 LYS A C 1
ATOM 617 O O . LYS A 1 78 ? -18.505 12.629 22.807 1.00 70.00 78 LYS A O 1
ATOM 622 N N . THR A 1 79 ? -16.601 13.234 23.829 1.00 72.81 79 THR A N 1
ATOM 623 C CA . THR A 1 79 ? -15.705 12.259 23.198 1.00 72.81 79 THR A CA 1
ATOM 624 C C . THR A 1 79 ? -16.263 10.839 23.406 1.00 72.81 79 THR A C 1
ATOM 626 O O . THR A 1 79 ? -16.485 10.456 24.559 1.00 72.81 79 THR A O 1
ATOM 629 N N . PRO A 1 80 ? -16.547 10.056 22.346 1.00 80.56 80 PRO A N 1
ATOM 630 C CA . PRO A 1 80 ? -17.195 8.757 22.502 1.00 80.56 80 PRO A CA 1
ATOM 631 C C . PRO A 1 80 ? -16.313 7.805 23.314 1.00 80.56 80 PRO A C 1
ATOM 633 O O . PRO A 1 80 ? -15.115 7.670 23.058 1.00 80.56 80 PRO A O 1
ATOM 636 N N . THR A 1 81 ? -16.897 7.127 24.301 1.00 87.25 81 THR A N 1
ATOM 637 C CA . THR A 1 81 ? -16.181 6.123 25.093 1.00 87.25 81 THR A CA 1
ATOM 638 C C . THR A 1 81 ? -15.761 4.963 24.195 1.00 87.25 81 THR A C 1
ATOM 640 O O . THR A 1 81 ? -16.592 4.372 23.503 1.00 87.25 81 THR A O 1
ATOM 643 N N . VAL A 1 82 ? -14.471 4.623 24.211 1.00 90.69 82 VAL A N 1
ATOM 644 C CA . VAL A 1 82 ? -13.955 3.467 23.473 1.00 90.69 82 VAL A CA 1
ATOM 645 C C . VAL A 1 82 ? -14.347 2.202 24.224 1.00 90.69 82 VAL A C 1
ATOM 647 O O . VAL A 1 82 ? -13.805 1.906 25.285 1.00 90.69 82 VAL A O 1
ATOM 650 N N . THR A 1 83 ? -15.301 1.462 23.670 1.00 92.62 83 THR A N 1
ATOM 651 C CA . THR A 1 83 ? -15.682 0.128 24.139 1.00 92.62 83 THR A CA 1
ATOM 652 C C . THR A 1 83 ? -15.519 -0.879 23.007 1.00 92.62 83 THR A C 1
ATOM 654 O O . THR A 1 83 ? -15.556 -0.505 21.831 1.00 92.62 83 THR A O 1
ATOM 657 N N . VAL A 1 84 ? -15.367 -2.161 23.351 1.00 92.31 84 VAL A N 1
ATOM 658 C CA . VAL A 1 84 ? -15.295 -3.253 22.364 1.00 92.31 84 VAL A CA 1
ATOM 659 C C . VAL A 1 84 ? -16.516 -3.229 21.443 1.00 92.31 84 VAL A C 1
ATOM 661 O O . VAL A 1 84 ? -16.362 -3.293 20.226 1.00 92.31 84 VAL A O 1
ATOM 664 N N . ASP A 1 85 ? -17.713 -3.027 21.994 1.00 92.94 85 ASP A N 1
ATOM 665 C CA . ASP A 1 85 ? -18.948 -2.947 21.210 1.00 92.94 85 ASP A CA 1
ATOM 666 C C . ASP A 1 85 ? -18.973 -1.742 20.262 1.00 92.94 85 ASP A C 1
ATOM 668 O O . ASP A 1 85 ? -19.456 -1.849 19.136 1.00 92.94 85 ASP A O 1
ATOM 672 N N . ALA A 1 86 ? -18.474 -0.579 20.699 1.00 90.19 86 ALA A N 1
ATOM 673 C CA . ALA A 1 86 ? -18.425 0.615 19.857 1.00 90.19 86 ALA A CA 1
ATOM 674 C C . ALA A 1 86 ? -17.466 0.424 18.676 1.00 90.19 86 ALA A C 1
ATOM 676 O O . ALA A 1 86 ? -17.827 0.740 17.543 1.00 90.19 86 ALA A O 1
ATOM 677 N N . VAL A 1 87 ? -16.284 -0.146 18.931 1.00 91.81 87 VAL A N 1
ATOM 678 C CA . VAL A 1 87 ? -15.308 -0.489 17.889 1.00 91.81 87 VAL A CA 1
ATOM 679 C C . VAL A 1 87 ? -15.876 -1.548 16.943 1.00 91.81 87 VAL A C 1
ATOM 681 O O . VAL A 1 87 ? -15.827 -1.361 15.732 1.00 91.81 87 VAL A O 1
ATOM 684 N N . SER A 1 88 ? -16.497 -2.603 17.472 1.00 92.31 88 SER A N 1
ATOM 685 C CA . SER A 1 88 ? -17.089 -3.681 16.666 1.00 92.31 88 SER A CA 1
ATOM 686 C C . SER A 1 88 ? -18.212 -3.168 15.761 1.00 92.31 88 SER A C 1
ATOM 688 O O . SER A 1 88 ? -18.246 -3.488 14.576 1.00 92.31 88 SER A O 1
ATOM 690 N N . ARG A 1 89 ? -19.098 -2.297 16.270 1.00 90.62 89 ARG A N 1
ATOM 691 C CA . ARG A 1 89 ? -20.125 -1.640 15.441 1.00 90.62 89 ARG A CA 1
ATOM 692 C C . ARG A 1 89 ? -19.512 -0.756 14.359 1.00 90.62 89 ARG A C 1
ATOM 694 O O . ARG A 1 89 ? -19.988 -0.771 13.227 1.00 90.62 89 ARG A O 1
ATOM 701 N N . ALA A 1 90 ? -18.467 0.002 14.688 1.00 90.44 90 ALA A N 1
ATOM 702 C CA . ALA A 1 90 ? -17.791 0.855 13.718 1.00 90.44 90 ALA A CA 1
ATOM 703 C C . ALA A 1 90 ? -17.125 0.042 12.600 1.00 90.44 90 ALA A C 1
ATOM 705 O O . ALA A 1 90 ? -17.259 0.406 11.429 1.00 90.44 90 ALA A O 1
ATOM 706 N N . ILE A 1 91 ? -16.479 -1.077 12.943 1.00 91.81 91 ILE A N 1
ATOM 707 C CA . ILE A 1 91 ? -15.935 -2.041 11.977 1.00 91.81 91 ILE A CA 1
ATOM 708 C C . ILE A 1 91 ? -17.064 -2.610 11.117 1.00 91.81 91 ILE A C 1
ATOM 710 O O . ILE A 1 91 ? -16.960 -2.555 9.897 1.00 91.81 91 ILE A O 1
ATOM 714 N N . GLY A 1 92 ? -18.173 -3.056 11.717 1.00 92.12 92 GLY A N 1
ATOM 715 C CA . GLY A 1 92 ? -19.328 -3.583 10.982 1.00 92.12 92 GLY A CA 1
ATOM 716 C C . GLY A 1 92 ? -19.911 -2.585 9.975 1.00 92.12 92 GLY A C 1
ATOM 717 O O . GLY A 1 92 ? -20.158 -2.937 8.822 1.00 92.12 92 GLY A O 1
ATOM 718 N N . HIS A 1 93 ? -20.064 -1.314 10.360 1.00 91.25 93 HIS A N 1
ATOM 719 C CA . HIS A 1 93 ? -20.488 -0.258 9.435 1.00 91.25 93 HIS A CA 1
ATOM 720 C C . HIS A 1 93 ? -19.456 0.004 8.329 1.00 91.25 93 HIS A C 1
ATOM 722 O O . HIS A 1 93 ? -19.824 0.180 7.168 1.00 91.25 93 HIS A O 1
ATOM 728 N N . GLY A 1 94 ? -18.164 0.021 8.669 1.00 92.25 94 GLY A N 1
ATOM 729 C CA . GLY A 1 94 ? -17.084 0.170 7.693 1.00 92.25 94 GLY A CA 1
ATOM 730 C C . GLY A 1 94 ? -17.070 -0.975 6.680 1.00 92.25 94 GLY A C 1
ATOM 731 O O . GLY A 1 94 ? -17.031 -0.729 5.477 1.00 92.25 94 GLY A O 1
ATOM 732 N N . ALA A 1 95 ? -17.193 -2.215 7.151 1.00 94.69 95 ALA A N 1
ATOM 733 C CA . ALA A 1 95 ? -17.250 -3.402 6.312 1.00 94.69 95 ALA A CA 1
ATOM 734 C C . ALA A 1 95 ? -18.466 -3.366 5.379 1.00 94.69 95 ALA A C 1
ATOM 736 O O . ALA A 1 95 ? -18.321 -3.561 4.173 1.00 94.69 95 ALA A O 1
ATOM 737 N N . ALA A 1 96 ? -19.647 -3.022 5.903 1.00 92.38 96 ALA A N 1
ATOM 738 C CA . ALA A 1 96 ? -20.839 -2.838 5.083 1.00 92.38 96 ALA A CA 1
ATOM 739 C C . ALA A 1 96 ? -20.616 -1.772 3.998 1.00 92.38 96 ALA A C 1
ATOM 741 O O . ALA A 1 96 ? -20.934 -2.012 2.836 1.00 92.38 96 ALA A O 1
ATOM 742 N N . PHE A 1 97 ? -20.033 -0.618 4.332 1.00 93.12 97 PHE A N 1
ATOM 743 C CA . PHE A 1 97 ? -19.714 0.413 3.342 1.00 93.12 97 PHE A CA 1
ATOM 744 C C . PHE A 1 97 ? -18.767 -0.101 2.247 1.00 93.12 97 PHE A C 1
ATOM 746 O O . PHE A 1 97 ? -19.012 0.152 1.067 1.00 93.12 97 PHE A O 1
ATOM 753 N N . ILE A 1 98 ? -17.715 -0.831 2.621 1.00 95.50 98 ILE A N 1
ATOM 754 C CA . ILE A 1 98 ? -16.754 -1.402 1.674 1.00 95.50 98 ILE A CA 1
ATOM 755 C C . ILE A 1 98 ? -17.435 -2.398 0.728 1.00 95.50 98 ILE A C 1
ATOM 757 O O . ILE A 1 98 ? -17.270 -2.266 -0.484 1.00 95.50 98 ILE A O 1
ATOM 761 N N . HIS A 1 99 ? -18.254 -3.318 1.251 1.00 95.44 99 HIS A N 1
ATOM 762 C CA . HIS A 1 99 ? -19.048 -4.257 0.443 1.00 95.44 99 HIS A CA 1
ATOM 763 C C . HIS A 1 99 ? -19.893 -3.528 -0.608 1.00 95.44 99 HIS A C 1
ATOM 765 O O . HIS A 1 99 ? -19.850 -3.864 -1.786 1.00 95.44 99 HIS A O 1
ATOM 771 N N . HIS A 1 100 ? -20.611 -2.475 -0.207 1.00 94.94 100 HIS A N 1
ATOM 772 C CA . HIS A 1 100 ? -21.448 -1.695 -1.128 1.00 94.94 100 HIS A CA 1
ATOM 773 C C . HIS A 1 100 ? -20.650 -0.821 -2.107 1.00 94.94 100 HIS A C 1
ATOM 775 O O . HIS A 1 100 ? -21.204 -0.361 -3.106 1.00 94.94 100 HIS A O 1
ATOM 781 N N . SER A 1 101 ? -19.379 -0.547 -1.811 1.00 95.12 101 SER A N 1
ATOM 782 C CA . SER A 1 101 ? -18.513 0.298 -2.638 1.00 95.12 101 SER A CA 1
ATOM 783 C C . SER A 1 101 ? -17.729 -0.493 -3.684 1.00 95.12 101 SER A C 1
ATOM 785 O O . SER A 1 101 ? -17.216 0.105 -4.630 1.00 95.12 101 SER A O 1
ATOM 787 N N . GLN A 1 102 ? -17.614 -1.815 -3.526 1.00 97.75 102 GLN A N 1
ATOM 788 C CA . GLN A 1 102 ? -16.959 -2.665 -4.510 1.00 97.75 102 GLN A CA 1
ATOM 789 C C . GLN A 1 102 ? -17.846 -2.804 -5.752 1.00 97.75 102 GLN A C 1
ATOM 791 O O . GLN A 1 102 ? -19.050 -3.051 -5.674 1.00 97.75 102 GLN A O 1
ATOM 796 N N . HIS A 1 103 ? -17.250 -2.641 -6.928 1.00 97.19 103 HIS A N 1
ATOM 797 C CA . HIS A 1 103 ? -17.936 -2.910 -8.183 1.00 97.19 103 HIS A CA 1
ATOM 798 C C . HIS A 1 103 ? -18.148 -4.417 -8.382 1.00 97.19 103 HIS A C 1
ATOM 800 O O . HIS A 1 103 ? -17.448 -5.253 -7.819 1.00 97.19 103 HIS A O 1
ATOM 806 N N . THR A 1 104 ? -19.084 -4.775 -9.261 1.00 97.38 104 THR A N 1
ATOM 807 C CA . THR A 1 104 ? -19.418 -6.176 -9.582 1.00 97.38 104 THR A CA 1
ATOM 808 C C . THR A 1 104 ? -18.258 -6.975 -10.181 1.00 97.38 104 THR A C 1
ATOM 810 O O . THR A 1 104 ? -18.320 -8.197 -10.218 1.00 97.38 104 THR A O 1
ATOM 813 N N . ASP A 1 105 ? -17.233 -6.297 -10.699 1.00 97.69 105 ASP A N 1
ATOM 814 C CA . ASP A 1 105 ? -16.005 -6.909 -11.217 1.00 97.69 105 ASP A CA 1
ATOM 815 C C . ASP A 1 105 ? -14.939 -7.132 -10.130 1.00 97.69 105 ASP A C 1
ATOM 817 O O . ASP A 1 105 ? -13.865 -7.626 -10.450 1.00 97.69 105 ASP A O 1
ATOM 821 N N . GLY A 1 106 ? -15.217 -6.770 -8.871 1.00 98.25 106 GLY A N 1
ATOM 822 C CA . GLY A 1 106 ? -14.280 -6.840 -7.748 1.00 98.25 106 GLY A CA 1
ATOM 823 C C . GLY A 1 106 ? -13.418 -5.586 -7.567 1.00 98.25 106 GLY A C 1
ATOM 824 O O . GLY A 1 106 ? -12.670 -5.498 -6.592 1.00 98.25 106 GLY A O 1
ATOM 825 N N . SER A 1 107 ? -13.512 -4.595 -8.460 1.00 98.25 107 SER A N 1
ATOM 826 C CA . SER A 1 107 ? -12.686 -3.387 -8.385 1.00 98.25 107 SER A CA 1
ATOM 827 C C . SER A 1 107 ? -13.235 -2.332 -7.424 1.00 98.25 107 SER A C 1
ATOM 829 O O . SER A 1 107 ? -14.442 -2.180 -7.228 1.00 98.25 107 SER A O 1
ATOM 831 N N . PHE A 1 108 ? -12.324 -1.533 -6.879 1.00 97.62 108 PHE A N 1
ATOM 832 C CA . PHE A 1 108 ? -12.619 -0.255 -6.246 1.00 97.62 108 PHE A CA 1
ATOM 833 C C . PHE A 1 108 ? -12.236 0.881 -7.189 1.00 97.62 108 PHE A C 1
ATOM 835 O O . PHE A 1 108 ? -11.256 0.789 -7.928 1.00 97.62 108 PHE A O 1
ATOM 842 N N . ARG A 1 109 ? -13.000 1.976 -7.158 1.00 95.62 109 ARG A N 1
ATOM 843 C CA . ARG A 1 109 ? -12.720 3.178 -7.952 1.00 95.62 109 ARG A CA 1
ATOM 844 C C . ARG A 1 109 ? -12.672 4.400 -7.057 1.00 95.62 109 ARG A C 1
ATOM 846 O O . ARG A 1 109 ? -13.473 4.537 -6.139 1.00 95.62 109 ARG A O 1
ATOM 853 N N . GLY A 1 110 ? -11.738 5.297 -7.334 1.00 91.12 110 GLY A N 1
ATOM 854 C CA . GLY A 1 110 ? -11.572 6.525 -6.562 1.00 91.12 110 GLY A CA 1
ATOM 855 C C . GLY A 1 110 ? -10.609 7.488 -7.235 1.00 91.12 110 GLY A C 1
ATOM 856 O O . GLY A 1 110 ? -10.115 7.207 -8.323 1.00 91.12 110 GLY A O 1
ATOM 857 N N . TRP A 1 111 ? -10.348 8.626 -6.586 1.00 85.62 111 TRP A N 1
ATOM 858 C CA . TRP A 1 111 ? -9.426 9.667 -7.061 1.00 85.62 111 TRP A CA 1
ATOM 859 C C . TRP A 1 111 ? -9.629 10.012 -8.531 1.00 85.62 111 TRP A C 1
ATOM 861 O O . TRP A 1 111 ? -8.848 9.586 -9.363 1.00 85.62 111 TRP A O 1
ATOM 871 N N . PHE A 1 112 ? -10.657 10.782 -8.875 1.00 90.44 112 PHE A N 1
ATOM 872 C CA . PHE A 1 112 ? -10.878 11.186 -10.263 1.00 90.44 112 PHE A CA 1
ATOM 873 C C . PHE A 1 112 ? -9.931 12.318 -10.691 1.00 90.44 112 PHE A C 1
ATOM 875 O O . PHE A 1 112 ? -9.941 13.403 -10.102 1.00 90.44 112 PHE A O 1
ATOM 882 N N . LEU A 1 113 ? -9.169 12.094 -11.761 1.00 86.06 113 LEU A N 1
ATOM 883 C CA . LEU A 1 113 ? -8.418 13.127 -12.473 1.00 86.06 113 LEU A CA 1
ATOM 884 C C . LEU A 1 113 ? -9.104 13.452 -13.811 1.00 86.06 113 LEU A C 1
ATOM 886 O O . LEU A 1 113 ? -9.571 12.530 -14.480 1.00 86.06 113 LEU A O 1
ATOM 890 N N . PRO A 1 114 ? -9.121 14.726 -14.271 1.00 88.31 114 PRO A N 1
ATOM 891 C CA . PRO A 1 114 ? -9.719 15.089 -15.563 1.00 88.31 114 PRO A CA 1
ATOM 892 C C . PRO A 1 114 ? -9.204 14.239 -16.732 1.00 88.31 114 PRO A C 1
ATOM 894 O O . PRO A 1 114 ? -9.963 13.859 -17.616 1.00 88.31 114 PRO A O 1
ATOM 897 N N . GLN A 1 115 ? -7.912 13.919 -16.702 1.00 89.00 115 GLN A N 1
ATOM 898 C CA . GLN A 1 115 ? -7.264 12.849 -17.452 1.00 89.00 115 GLN A CA 1
ATOM 899 C C . GLN A 1 115 ? -6.265 12.226 -16.471 1.00 89.00 115 GLN A C 1
ATOM 901 O O . GLN A 1 115 ? -5.527 12.990 -15.840 1.00 89.00 115 GLN A O 1
ATOM 906 N N . PRO A 1 116 ? -6.246 10.899 -16.271 1.00 93.62 116 PRO A N 1
ATOM 907 C CA . PRO A 1 116 ? -6.796 9.827 -17.110 1.00 93.62 116 PRO A CA 1
ATOM 908 C C . PRO A 1 116 ? -8.143 9.237 -16.628 1.00 93.62 116 PRO A C 1
ATOM 910 O O . PRO A 1 116 ? -8.474 8.110 -16.986 1.00 93.62 116 PRO A O 1
ATOM 913 N N . GLY A 1 117 ? -8.928 9.952 -15.817 1.00 94.31 117 GLY A N 1
ATOM 914 C CA . GLY A 1 117 ? -10.183 9.450 -15.239 1.00 94.31 117 GLY A CA 1
ATOM 915 C C . GLY A 1 117 ? -10.006 8.951 -13.805 1.00 94.31 117 GLY A C 1
ATOM 916 O O . GLY A 1 117 ? -9.181 9.484 -13.071 1.00 94.31 117 GLY A O 1
ATOM 917 N N . ALA A 1 118 ? -10.798 7.962 -13.385 1.00 95.44 118 ALA A N 1
ATOM 918 C CA . ALA A 1 118 ? -10.702 7.380 -12.044 1.00 95.44 118 ALA A CA 1
ATOM 919 C C . ALA A 1 118 ? -9.522 6.403 -11.922 1.00 95.44 118 ALA A C 1
ATOM 921 O O . ALA A 1 118 ? -9.213 5.671 -12.869 1.00 95.44 118 ALA A O 1
ATOM 922 N N . ALA A 1 119 ? -8.912 6.355 -10.738 1.00 96.00 119 ALA A N 1
ATOM 923 C CA . ALA A 1 119 ? -8.031 5.264 -10.348 1.00 96.00 119 ALA A CA 1
ATOM 924 C C . ALA A 1 119 ? -8.861 3.990 -10.153 1.00 96.00 119 ALA A C 1
ATOM 926 O O . ALA A 1 119 ? -9.974 4.057 -9.624 1.00 96.00 119 ALA A O 1
ATOM 927 N N . ILE A 1 120 ? -8.322 2.841 -10.561 1.00 97.62 120 ILE A N 1
ATOM 928 C CA . ILE A 1 120 ? -8.997 1.542 -10.441 1.00 97.62 120 ILE A CA 1
ATOM 929 C C . ILE A 1 120 ? -8.062 0.516 -9.802 1.00 97.62 120 ILE A C 1
ATOM 931 O O . ILE A 1 120 ? -8.309 0.060 -8.688 1.00 97.62 120 ILE A O 1
ATOM 935 N N . SER A 1 121 ? -6.953 0.172 -10.461 1.00 97.94 121 SER A N 1
ATOM 936 C CA . SER A 1 121 ? -6.073 -0.893 -9.966 1.00 97.94 121 SER A CA 1
ATOM 937 C C . SER A 1 121 ? -5.367 -0.498 -8.670 1.00 97.94 121 SER A C 1
ATOM 939 O O . SER A 1 121 ? -5.325 -1.306 -7.748 1.00 97.94 121 SER A O 1
ATOM 941 N N . TRP A 1 122 ? -4.911 0.755 -8.553 1.00 97.00 122 TRP A N 1
ATOM 942 C CA . TRP A 1 122 ? -4.314 1.275 -7.319 1.00 97.00 122 TRP A CA 1
ATOM 943 C C . TRP A 1 122 ? -5.231 1.189 -6.089 1.00 97.00 122 TRP A C 1
ATOM 945 O O . TRP A 1 122 ? -4.865 0.487 -5.144 1.00 97.00 122 TRP A O 1
ATOM 955 N N . PRO A 1 123 ? -6.434 1.802 -6.066 1.00 97.19 123 PRO A N 1
ATOM 956 C CA . PRO A 1 123 ? -7.315 1.686 -4.907 1.00 97.19 123 PRO A CA 1
ATOM 957 C C . PRO A 1 123 ? -7.776 0.245 -4.668 1.00 97.19 123 PRO A C 1
ATOM 959 O O . PRO A 1 123 ? -8.000 -0.117 -3.518 1.00 97.19 123 PRO A O 1
ATOM 962 N N . THR A 1 124 ? -7.876 -0.590 -5.710 1.00 98.44 124 THR A N 1
ATOM 963 C CA . THR A 1 124 ? -8.224 -2.010 -5.545 1.00 98.44 124 THR A CA 1
ATOM 964 C C . THR A 1 124 ? -7.132 -2.788 -4.817 1.00 98.44 124 THR A C 1
ATOM 966 O O . THR A 1 124 ? -7.423 -3.473 -3.838 1.00 98.44 124 THR A O 1
ATOM 969 N N . ALA A 1 125 ? -5.876 -2.650 -5.253 1.00 98.25 125 ALA A N 1
ATOM 970 C CA . ALA A 1 125 ? -4.727 -3.272 -4.601 1.00 98.25 125 ALA A CA 1
ATOM 971 C C . ALA A 1 125 ? -4.552 -2.756 -3.171 1.00 98.25 125 ALA A C 1
ATOM 973 O O . ALA A 1 125 ? -4.380 -3.551 -2.252 1.00 98.25 125 ALA A O 1
ATOM 974 N N . HIS A 1 126 ? -4.668 -1.441 -2.974 1.00 97.06 126 HIS A N 1
ATOM 975 C CA . HIS A 1 126 ? -4.518 -0.836 -1.659 1.00 97.06 126 HIS A CA 1
ATOM 976 C C . HIS A 1 126 ? -5.611 -1.276 -0.683 1.00 97.06 126 HIS A C 1
ATOM 978 O O . HIS A 1 126 ? -5.299 -1.675 0.435 1.00 97.06 126 HIS A O 1
ATOM 984 N N . ALA A 1 127 ? -6.882 -1.253 -1.099 1.00 96.88 127 ALA A N 1
ATOM 985 C CA . ALA A 1 127 ? -7.991 -1.691 -0.257 1.00 96.88 127 ALA A CA 1
ATOM 986 C C . ALA A 1 127 ? -7.828 -3.159 0.154 1.00 96.88 127 ALA A C 1
ATOM 988 O O . ALA A 1 127 ? -7.879 -3.457 1.343 1.00 96.88 127 ALA A O 1
ATOM 989 N N . ALA A 1 128 ? -7.562 -4.059 -0.797 1.00 97.88 128 ALA A N 1
ATOM 990 C CA . ALA A 1 128 ? -7.354 -5.472 -0.490 1.00 97.88 128 ALA A CA 1
ATOM 991 C C . ALA A 1 128 ? -6.162 -5.687 0.455 1.00 97.88 128 ALA A C 1
ATOM 993 O O . ALA A 1 128 ? -6.273 -6.453 1.403 1.00 97.88 128 ALA A O 1
ATOM 994 N N . LEU A 1 129 ? -5.059 -4.955 0.257 1.00 96.88 129 LEU A N 1
ATOM 995 C CA . LEU A 1 129 ? -3.868 -5.052 1.101 1.00 96.88 129 LEU A CA 1
ATOM 996 C C . LEU A 1 129 ? -4.129 -4.643 2.558 1.00 96.88 129 LEU A C 1
ATOM 998 O O . LEU A 1 129 ? -3.627 -5.287 3.478 1.00 96.88 129 LEU A O 1
ATOM 1002 N N . VAL A 1 130 ? -4.871 -3.554 2.783 1.00 94.62 130 VAL A N 1
ATOM 1003 C CA . VAL A 1 130 ? -5.104 -3.031 4.142 1.00 94.62 130 VAL A CA 1
ATOM 1004 C C . VAL A 1 130 ? -6.260 -3.719 4.866 1.00 94.62 130 VAL A C 1
ATOM 1006 O O . VAL A 1 130 ? -6.284 -3.714 6.096 1.00 94.62 130 VAL A O 1
ATOM 1009 N N . LEU A 1 131 ? -7.215 -4.288 4.127 1.00 95.38 131 LEU A N 1
ATOM 1010 C CA . LEU A 1 131 ? -8.416 -4.939 4.670 1.00 95.38 131 LEU A CA 1
ATOM 1011 C C . LEU A 1 131 ? -8.257 -6.452 4.848 1.00 95.38 131 LEU A C 1
ATOM 1013 O O . LEU A 1 131 ? -9.134 -7.100 5.403 1.00 95.38 131 LEU A O 1
ATOM 1017 N N . ASP A 1 132 ? -7.137 -7.008 4.405 1.00 93.31 132 ASP A N 1
ATOM 1018 C CA . ASP A 1 132 ? -6.841 -8.439 4.401 1.00 93.31 132 ASP A CA 1
ATOM 1019 C C . ASP A 1 132 ? -6.926 -9.108 5.787 1.00 93.31 132 ASP A C 1
ATOM 1021 O O . ASP A 1 132 ? -7.216 -10.295 5.916 1.00 93.31 132 ASP A O 1
ATOM 1025 N N . ASP A 1 133 ? -6.667 -8.338 6.846 1.00 91.19 133 ASP A N 1
ATOM 1026 C CA . ASP A 1 133 ? -6.731 -8.798 8.238 1.00 91.19 133 ASP A CA 1
ATOM 1027 C C . ASP A 1 133 ? -8.133 -8.617 8.867 1.00 91.19 133 ASP A C 1
ATOM 1029 O O . ASP A 1 133 ? -8.278 -8.767 10.080 1.00 91.19 133 ASP A O 1
ATOM 1033 N N . VAL A 1 134 ? -9.157 -8.261 8.079 1.00 94.12 134 VAL A N 1
ATOM 1034 C CA . VAL A 1 134 ? -10.547 -8.067 8.531 1.00 94.12 134 VAL A CA 1
ATOM 1035 C C . VAL A 1 134 ? -11.403 -9.250 8.054 1.00 94.12 134 VAL A C 1
ATOM 1037 O O . VAL A 1 134 ? -11.787 -9.275 6.882 1.00 94.12 134 VAL A O 1
ATOM 1040 N N . PRO A 1 135 ? -11.727 -10.231 8.923 1.00 94.12 135 PRO A N 1
ATOM 1041 C CA . PRO A 1 135 ? -12.412 -11.463 8.518 1.00 94.12 135 PRO A CA 1
ATOM 1042 C C . PRO A 1 135 ? -13.730 -11.236 7.762 1.00 94.12 135 PRO A C 1
ATOM 1044 O O . PRO A 1 135 ? -14.025 -11.928 6.792 1.00 94.12 135 PRO A O 1
ATOM 1047 N N . GLU A 1 136 ? -14.508 -10.220 8.139 1.00 95.06 136 GLU A N 1
ATOM 1048 C CA . GLU A 1 136 ? -15.790 -9.871 7.508 1.00 95.06 136 GLU A CA 1
ATOM 1049 C C . GLU A 1 136 ? -15.653 -9.402 6.045 1.00 95.06 136 GLU A C 1
ATOM 1051 O O . GLU A 1 136 ? -16.646 -9.304 5.314 1.00 95.06 136 GLU A O 1
ATOM 1056 N N . LEU A 1 137 ? -14.427 -9.098 5.613 1.00 97.19 137 LEU A N 1
ATOM 1057 C CA . LEU A 1 137 ? -14.087 -8.605 4.281 1.00 97.19 137 LEU A CA 1
ATOM 1058 C C . LEU A 1 137 ? -13.284 -9.614 3.450 1.00 97.19 137 LEU A C 1
ATOM 1060 O O . LEU A 1 137 ? -12.877 -9.278 2.341 1.00 97.19 137 LEU A O 1
ATOM 1064 N N . GLU A 1 138 ? -13.122 -10.858 3.911 1.00 97.56 138 GLU A N 1
ATOM 1065 C CA . GLU A 1 138 ? -12.376 -11.895 3.181 1.00 97.56 138 GLU A CA 1
ATOM 1066 C C . GLU A 1 138 ? -12.882 -12.070 1.737 1.00 97.56 138 GLU A C 1
ATOM 1068 O O . GLU A 1 138 ? -12.099 -12.052 0.787 1.00 97.56 138 GLU A O 1
ATOM 1073 N N . SER A 1 139 ? -14.204 -12.168 1.552 1.00 97.94 139 SER A N 1
ATOM 1074 C CA . SER A 1 139 ? -14.821 -12.323 0.224 1.00 97.94 139 SER A CA 1
ATOM 1075 C C . SER A 1 139 ? -14.597 -11.113 -0.692 1.00 97.94 139 SER A C 1
ATOM 1077 O O . SER A 1 139 ? -14.369 -11.282 -1.891 1.00 97.94 139 SER A O 1
ATOM 1079 N N . VAL A 1 140 ? -14.598 -9.901 -0.130 1.00 98.25 140 VAL A N 1
ATOM 1080 C CA . VAL A 1 140 ? -14.310 -8.652 -0.852 1.00 98.25 140 VAL A CA 1
ATOM 1081 C C . VAL A 1 140 ? -12.857 -8.630 -1.309 1.00 98.25 140 VAL A C 1
ATOM 1083 O O . VAL A 1 140 ? -12.584 -8.351 -2.479 1.00 98.25 140 VAL A O 1
ATOM 1086 N N . CYS A 1 141 ? -11.923 -8.949 -0.409 1.00 98.56 141 CYS A N 1
ATOM 1087 C CA . CYS A 1 141 ? -10.496 -9.014 -0.714 1.00 98.56 141 CYS A CA 1
ATOM 1088 C C . CYS A 1 141 ? -10.204 -10.089 -1.767 1.00 98.56 141 CYS A C 1
ATOM 1090 O O . CYS A 1 141 ? -9.475 -9.826 -2.723 1.00 98.56 141 CYS A O 1
ATOM 1092 N N . HIS A 1 142 ? -10.860 -11.250 -1.680 1.00 98.44 142 HIS A N 1
ATOM 1093 C CA . HIS A 1 142 ? -10.751 -12.292 -2.697 1.00 98.44 142 HIS A CA 1
ATOM 1094 C C . HIS A 1 142 ? -11.259 -11.820 -4.070 1.00 98.44 142 HIS A C 1
ATOM 1096 O O . HIS A 1 142 ? -10.569 -11.996 -5.074 1.00 98.44 142 HIS A O 1
ATOM 1102 N N . ALA A 1 143 ? -12.420 -11.158 -4.138 1.00 98.56 143 ALA A N 1
ATOM 1103 C CA . ALA A 1 143 ? -12.934 -10.599 -5.390 1.00 98.56 143 ALA A CA 1
ATOM 1104 C C . ALA A 1 143 ? -11.989 -9.535 -5.984 1.00 98.56 143 ALA A C 1
ATOM 1106 O O . ALA A 1 143 ? -11.741 -9.524 -7.192 1.00 98.56 143 ALA A O 1
ATOM 1107 N N . ALA A 1 144 ? -11.397 -8.687 -5.139 1.00 98.69 144 ALA A N 1
ATOM 1108 C CA . ALA A 1 144 ? -10.379 -7.724 -5.550 1.00 98.69 144 ALA A CA 1
ATOM 1109 C C . ALA A 1 144 ? -9.107 -8.414 -6.073 1.00 98.69 144 ALA A C 1
ATOM 1111 O O . ALA A 1 144 ? -8.565 -8.006 -7.100 1.00 98.69 144 ALA A O 1
ATOM 1112 N N . ALA A 1 145 ? -8.653 -9.493 -5.430 1.00 98.69 145 ALA A N 1
ATOM 1113 C CA . ALA A 1 145 ? -7.521 -10.290 -5.896 1.00 98.69 145 ALA A CA 1
ATOM 1114 C C . ALA A 1 145 ? -7.798 -10.927 -7.269 1.00 98.69 145 ALA A C 1
ATOM 1116 O O . ALA A 1 145 ? -6.940 -10.884 -8.152 1.00 98.69 145 ALA A O 1
ATOM 1117 N N . MET A 1 146 ? -9.013 -11.438 -7.489 1.00 98.62 146 MET A N 1
ATOM 1118 C CA . MET A 1 146 ? -9.442 -11.979 -8.783 1.00 98.62 146 MET A CA 1
ATOM 1119 C C . MET A 1 146 ? -9.452 -10.909 -9.882 1.00 98.62 146 MET A C 1
ATOM 1121 O O . MET A 1 146 ? -8.937 -11.154 -10.978 1.00 98.62 146 MET A O 1
ATOM 1125 N N . TYR A 1 147 ? -9.965 -9.709 -9.583 1.00 98.50 147 TYR A N 1
ATOM 1126 C CA . TYR A 1 147 ? -9.875 -8.558 -10.484 1.00 98.50 147 TYR A CA 1
ATOM 1127 C C . TYR A 1 147 ? -8.418 -8.243 -10.841 1.00 98.50 147 TYR A C 1
ATOM 1129 O O . TYR A 1 147 ? -8.066 -8.136 -12.020 1.00 98.50 147 TYR A O 1
ATOM 1137 N N . LEU A 1 148 ? -7.557 -8.113 -9.825 1.00 98.56 148 LEU A N 1
ATOM 1138 C CA . LEU A 1 148 ? -6.150 -7.773 -10.010 1.00 98.56 148 LEU A CA 1
ATOM 1139 C C . LEU A 1 148 ? -5.451 -8.825 -10.863 1.00 98.56 148 LEU A C 1
ATOM 1141 O O . LEU A 1 148 ? -4.756 -8.452 -11.802 1.00 98.56 148 LEU A O 1
ATOM 1145 N N . HIS A 1 149 ? -5.680 -10.113 -10.611 1.00 98.25 149 HIS A N 1
ATOM 1146 C CA . HIS A 1 149 ? -5.100 -11.197 -11.397 1.00 98.25 149 HIS A CA 1
ATOM 1147 C C . HIS A 1 149 ? -5.471 -11.077 -12.882 1.00 98.25 149 HIS A C 1
ATOM 1149 O O . HIS A 1 149 ? -4.587 -11.073 -13.740 1.00 98.25 149 HIS A O 1
ATOM 1155 N N . ALA A 1 150 ? -6.758 -10.885 -13.188 1.00 97.75 150 ALA A N 1
ATOM 1156 C CA . ALA A 1 150 ? -7.224 -10.714 -14.562 1.00 97.75 150 ALA A CA 1
ATOM 1157 C C . ALA A 1 150 ? -6.599 -9.481 -15.243 1.00 97.75 150 ALA A C 1
ATOM 1159 O O . ALA A 1 150 ? -6.100 -9.584 -16.365 1.00 97.75 150 ALA A O 1
ATOM 1160 N N . ALA A 1 151 ? -6.566 -8.336 -14.555 1.00 96.69 151 ALA A N 1
ATOM 1161 C CA . ALA A 1 151 ? -5.962 -7.109 -15.074 1.00 96.69 151 ALA A CA 1
ATOM 1162 C C . ALA A 1 151 ? -4.440 -7.251 -15.283 1.00 96.69 151 ALA A C 1
ATOM 1164 O O . ALA A 1 151 ? -3.901 -6.824 -16.304 1.00 96.69 151 ALA A O 1
ATOM 1165 N N . GLY A 1 152 ? -3.741 -7.899 -14.350 1.00 94.50 152 GLY A N 1
ATOM 1166 C CA . GLY A 1 152 ? -2.293 -8.090 -14.400 1.00 94.50 152 GLY A CA 1
ATOM 1167 C C . GLY A 1 152 ? -1.843 -8.987 -15.547 1.00 94.50 152 GLY A C 1
ATOM 1168 O O . GLY A 1 152 ? -0.813 -8.717 -16.162 1.00 94.50 152 GLY A O 1
ATOM 1169 N N . LEU A 1 153 ? -2.625 -10.015 -15.890 1.00 92.44 153 LEU A N 1
ATOM 1170 C CA . LEU A 1 153 ? -2.360 -10.853 -17.064 1.00 92.44 153 LEU A CA 1
ATOM 1171 C C . LEU A 1 153 ? -2.455 -10.063 -18.378 1.00 92.44 153 LEU A C 1
ATOM 1173 O O . LEU A 1 153 ? -1.718 -10.349 -19.319 1.00 92.44 153 LEU A O 1
ATOM 1177 N N . GLN A 1 154 ? -3.332 -9.060 -18.443 1.00 92.75 154 GLN A N 1
ATOM 1178 C CA . GLN A 1 154 ? -3.513 -8.226 -19.633 1.00 92.75 154 GLN A CA 1
ATOM 1179 C C . GLN A 1 154 ? -2.440 -7.141 -19.757 1.00 92.75 154 GLN A C 1
ATOM 1181 O O . GLN A 1 154 ? -1.966 -6.864 -20.859 1.00 92.75 154 GLN A O 1
ATOM 1186 N N . HIS A 1 155 ? -2.057 -6.529 -18.636 1.00 91.12 155 HIS A N 1
ATOM 1187 C CA . HIS A 1 155 ? -1.210 -5.334 -18.620 1.00 91.12 155 HIS A CA 1
ATOM 1188 C C . HIS A 1 155 ? 0.228 -5.586 -18.163 1.00 91.12 155 HIS A C 1
ATOM 1190 O O . HIS A 1 155 ? 1.045 -4.671 -18.228 1.00 91.12 155 HIS A O 1
ATOM 1196 N N . GLN A 1 156 ? 0.557 -6.808 -17.731 1.00 93.88 156 GLN A N 1
ATOM 1197 C CA . GLN A 1 156 ? 1.886 -7.197 -17.236 1.00 93.88 156 GLN A CA 1
ATOM 1198 C C . GLN A 1 156 ? 2.339 -6.379 -16.013 1.00 93.88 156 GLN A C 1
ATOM 1200 O O . GLN A 1 156 ? 3.526 -6.145 -15.803 1.00 93.88 156 GLN A O 1
ATOM 1205 N N . GLY A 1 157 ? 1.380 -5.926 -15.211 1.00 96.44 157 GLY A N 1
ATOM 1206 C CA . GLY A 1 157 ? 1.586 -5.063 -14.056 1.00 96.44 157 GLY A CA 1
ATOM 1207 C C . GLY A 1 157 ? 0.330 -4.250 -13.770 1.00 96.44 157 GLY A C 1
ATOM 1208 O O . GLY A 1 157 ? -0.719 -4.473 -14.379 1.00 96.44 157 GLY A O 1
ATOM 1209 N N . TRP A 1 158 ? 0.443 -3.313 -12.835 1.00 98.44 158 TRP A N 1
ATOM 1210 C CA . TRP A 1 158 ? -0.658 -2.438 -12.454 1.00 98.44 158 TRP A CA 1
ATOM 1211 C C . TRP A 1 158 ? -0.155 -1.020 -12.235 1.00 98.44 158 TRP A C 1
ATOM 1213 O O . TRP A 1 158 ? 1.006 -0.798 -11.896 1.00 98.44 158 TRP A O 1
ATOM 1223 N N . GLY A 1 159 ? -1.052 -0.058 -12.395 1.00 96.94 159 GLY A N 1
ATOM 1224 C CA . GLY A 1 159 ? -0.814 1.311 -11.974 1.00 96.94 159 GLY A CA 1
ATOM 1225 C C . GLY A 1 159 ? -2.110 1.999 -11.586 1.00 96.94 159 GLY A C 1
ATOM 1226 O O . GLY A 1 159 ? -3.078 1.354 -11.182 1.00 96.94 159 GLY A O 1
ATOM 1227 N N . TYR A 1 160 ? -2.171 3.311 -11.767 1.00 96.31 160 TYR A N 1
ATOM 1228 C CA . TYR A 1 160 ? -3.369 4.094 -11.468 1.00 96.31 160 TYR A CA 1
ATOM 1229 C C . TYR A 1 160 ? -4.653 3.537 -12.131 1.00 96.31 160 TYR A C 1
ATOM 1231 O O . TYR A 1 160 ? -5.648 3.287 -11.446 1.00 96.31 160 TYR A O 1
ATOM 1239 N N . ASN A 1 161 ? -4.635 3.297 -13.448 1.00 96.06 161 ASN A N 1
ATOM 1240 C CA . ASN A 1 161 ? -5.681 2.605 -14.218 1.00 96.06 161 ASN A CA 1
ATOM 1241 C C . ASN A 1 161 ? -5.098 2.045 -15.536 1.00 96.06 161 ASN A C 1
ATOM 1243 O O . ASN A 1 161 ? -3.891 2.107 -15.741 1.00 96.06 161 ASN A O 1
ATOM 1247 N N . ASP A 1 162 ? -5.943 1.524 -16.433 1.00 95.12 162 ASP A N 1
ATOM 1248 C CA . ASP A 1 162 ? -5.552 0.924 -17.722 1.00 95.12 162 ASP A CA 1
ATOM 1249 C C . ASP A 1 162 ? -4.988 1.920 -18.757 1.00 95.12 162 ASP A C 1
ATOM 1251 O O . ASP A 1 162 ? -4.447 1.510 -19.783 1.00 95.12 162 ASP A O 1
ATOM 1255 N N . LEU A 1 163 ? -5.112 3.226 -18.508 1.00 95.25 163 LEU A N 1
ATOM 1256 C CA . LEU A 1 163 ? -4.623 4.296 -19.386 1.00 95.25 163 LEU A CA 1
ATOM 1257 C C . LEU A 1 163 ? -3.289 4.895 -18.917 1.00 95.25 163 LEU A C 1
ATOM 1259 O O . LEU A 1 163 ? -2.690 5.696 -19.637 1.00 95.25 163 LEU A O 1
ATOM 1263 N N . VAL A 1 164 ? -2.833 4.546 -17.715 1.00 94.88 164 VAL A N 1
ATOM 1264 C CA . VAL A 1 164 ? -1.545 4.978 -17.161 1.00 94.88 164 VAL A CA 1
ATOM 1265 C C . VAL A 1 164 ? -0.573 3.815 -17.237 1.00 94.88 164 VAL A C 1
ATOM 1267 O O . VAL A 1 164 ? -0.968 2.663 -17.089 1.00 94.88 164 VAL A O 1
ATOM 1270 N N . ARG A 1 165 ? 0.713 4.106 -17.466 1.00 95.50 165 ARG A N 1
ATOM 1271 C CA . ARG A 1 165 ? 1.740 3.062 -17.396 1.00 95.50 165 ARG A CA 1
ATOM 1272 C C . ARG A 1 165 ? 1.723 2.404 -16.010 1.00 95.50 165 ARG A C 1
ATOM 1274 O O . ARG A 1 165 ? 1.430 3.070 -15.018 1.00 95.50 165 ARG A O 1
ATOM 1281 N N . ASN A 1 166 ? 2.123 1.140 -15.951 1.00 97.12 166 ASN A N 1
ATOM 1282 C CA . ASN A 1 166 ? 2.289 0.438 -14.684 1.00 97.12 166 ASN A CA 1
ATOM 1283 C C . ASN A 1 166 ? 3.306 1.158 -13.786 1.00 97.12 166 ASN A C 1
ATOM 1285 O O . ASN A 1 166 ? 4.343 1.629 -14.266 1.00 97.12 166 ASN A O 1
ATOM 1289 N N . ASP A 1 167 ? 3.020 1.204 -12.489 1.00 98.00 167 ASP A N 1
ATOM 1290 C CA . ASP A 1 167 ? 3.915 1.716 -11.456 1.00 98.00 167 ASP A CA 1
ATOM 1291 C C . ASP A 1 167 ? 4.260 0.629 -10.435 1.00 98.00 167 ASP A C 1
ATOM 1293 O O . ASP A 1 167 ? 3.528 -0.348 -10.247 1.00 98.00 167 ASP A O 1
ATOM 1297 N N . LEU A 1 168 ? 5.421 0.773 -9.798 1.00 98.19 168 LEU A N 1
ATOM 1298 C CA . LEU A 1 168 ? 5.936 -0.224 -8.865 1.00 98.19 168 LEU A CA 1
ATOM 1299 C C . LEU A 1 168 ? 5.211 -0.201 -7.517 1.00 98.19 168 LEU A C 1
ATOM 1301 O O . LEU A 1 168 ? 5.168 -1.239 -6.866 1.00 98.19 168 LEU A O 1
ATOM 1305 N N . ASP A 1 169 ? 4.616 0.929 -7.120 1.00 97.94 169 ASP A N 1
ATOM 1306 C CA . ASP A 1 169 ? 3.824 1.034 -5.887 1.00 97.94 169 ASP A CA 1
ATOM 1307 C C . ASP A 1 169 ? 2.590 0.131 -5.978 1.00 97.94 169 ASP A C 1
ATOM 1309 O O . ASP A 1 169 ? 2.430 -0.811 -5.201 1.00 97.94 169 ASP A O 1
ATOM 1313 N N . THR A 1 170 ? 1.770 0.338 -7.008 1.00 98.38 170 THR A N 1
ATOM 1314 C CA . THR A 1 170 ? 0.570 -0.461 -7.257 1.00 98.38 170 THR A CA 1
ATOM 1315 C C . THR A 1 170 ? 0.924 -1.907 -7.570 1.00 98.38 170 THR A C 1
ATOM 1317 O O . THR A 1 170 ? 0.272 -2.824 -7.070 1.00 98.38 170 THR A O 1
ATOM 1320 N N . THR A 1 171 ? 1.963 -2.132 -8.382 1.00 98.56 171 THR A N 1
ATOM 1321 C CA . THR A 1 171 ? 2.376 -3.491 -8.750 1.00 98.56 171 THR A CA 1
ATOM 1322 C C . THR A 1 171 ? 2.848 -4.282 -7.532 1.00 98.56 171 THR A C 1
ATOM 1324 O O . THR A 1 171 ? 2.458 -5.438 -7.385 1.00 98.56 171 THR A O 1
ATOM 1327 N N . ALA A 1 172 ? 3.627 -3.684 -6.626 1.00 98.44 172 ALA A N 1
ATOM 1328 C CA . ALA A 1 172 ? 4.055 -4.359 -5.404 1.00 98.44 172 ALA A CA 1
ATOM 1329 C C . ALA A 1 172 ? 2.858 -4.738 -4.520 1.00 98.44 172 ALA A C 1
ATOM 1331 O O . ALA A 1 172 ? 2.759 -5.891 -4.100 1.00 98.44 172 ALA A O 1
ATOM 1332 N N . GLN A 1 173 ? 1.923 -3.805 -4.298 1.00 98.56 173 GLN A N 1
ATOM 1333 C CA . GLN A 1 173 ? 0.711 -4.064 -3.511 1.00 98.56 173 GLN A CA 1
ATOM 1334 C C . GLN A 1 173 ? -0.131 -5.191 -4.127 1.00 98.56 173 GLN A C 1
ATOM 1336 O O . GLN A 1 173 ? -0.521 -6.122 -3.424 1.00 98.56 173 GLN A O 1
ATOM 1341 N N . ALA A 1 174 ? -0.350 -5.162 -5.445 1.00 98.62 174 ALA A N 1
ATOM 1342 C CA . ALA A 1 174 ? -1.103 -6.200 -6.142 1.00 98.62 174 ALA A CA 1
ATOM 1343 C C . ALA A 1 174 ? -0.434 -7.577 -6.017 1.00 98.62 174 ALA A C 1
ATOM 1345 O O . ALA A 1 174 ? -1.111 -8.553 -5.710 1.00 98.62 174 ALA A O 1
ATOM 1346 N N . LEU A 1 175 ? 0.889 -7.668 -6.185 1.00 98.56 175 LEU A N 1
ATOM 1347 C CA . LEU A 1 175 ? 1.627 -8.929 -6.047 1.00 98.56 175 LEU A CA 1
ATOM 1348 C C . LEU A 1 175 ? 1.527 -9.520 -4.631 1.00 98.56 175 LEU A C 1
ATOM 1350 O O . LEU A 1 175 ? 1.394 -10.736 -4.497 1.00 98.56 175 LEU A O 1
ATOM 1354 N N . ILE A 1 176 ? 1.545 -8.681 -3.588 1.00 98.44 176 ILE A N 1
ATOM 1355 C CA . ILE A 1 176 ? 1.331 -9.123 -2.200 1.00 98.44 176 ILE A CA 1
ATOM 1356 C C . ILE A 1 176 ? -0.078 -9.708 -2.033 1.00 98.44 176 ILE A C 1
ATOM 1358 O O . ILE A 1 176 ? -0.222 -10.805 -1.493 1.00 98.44 176 ILE A O 1
ATOM 1362 N N . VAL A 1 177 ? -1.100 -9.007 -2.536 1.00 98.56 177 VAL A N 1
ATOM 1363 C CA . VAL A 1 177 ? -2.504 -9.449 -2.475 1.00 98.56 177 VAL A CA 1
ATOM 1364 C C . VAL A 1 177 ? -2.698 -10.774 -3.218 1.00 98.56 177 VAL A C 1
ATOM 1366 O O . VAL A 1 177 ? -3.294 -11.702 -2.676 1.00 98.56 177 VAL A O 1
ATOM 1369 N N . LEU A 1 178 ? -2.152 -10.910 -4.432 1.00 98.56 178 LEU A N 1
ATOM 1370 C CA . LEU A 1 178 ? -2.236 -12.160 -5.193 1.00 98.56 178 LEU A CA 1
ATOM 1371 C C . LEU A 1 178 ? -1.621 -13.332 -4.426 1.00 98.56 178 LEU A C 1
ATOM 1373 O O . LEU A 1 178 ? -2.255 -14.379 -4.302 1.00 98.56 178 LEU A O 1
ATOM 1377 N N . HIS A 1 179 ? -0.424 -13.137 -3.868 1.00 98.19 179 HIS A N 1
ATOM 1378 C CA . HIS A 1 179 ? 0.258 -14.161 -3.085 1.00 98.19 179 HIS A CA 1
ATOM 1379 C C . HIS A 1 179 ? -0.572 -14.606 -1.871 1.00 98.19 179 HIS A C 1
ATOM 1381 O O . HIS A 1 179 ? -0.728 -15.807 -1.650 1.00 98.19 179 HIS A O 1
ATOM 1387 N N . ARG A 1 180 ? -1.156 -13.662 -1.121 1.00 97.56 180 ARG A N 1
ATOM 1388 C CA . ARG A 1 180 ? -1.997 -13.964 0.051 1.00 97.56 180 ARG A CA 1
ATOM 1389 C C . ARG A 1 180 ? -3.233 -14.792 -0.310 1.00 97.56 180 ARG A C 1
ATOM 1391 O O . ARG A 1 180 ? -3.582 -15.707 0.427 1.00 97.56 180 ARG A O 1
ATOM 1398 N N . HIS A 1 181 ? -3.852 -14.528 -1.457 1.00 98.06 181 HIS A N 1
ATOM 1399 C CA . HIS A 1 181 ? -5.024 -15.276 -1.920 1.00 98.06 181 HIS A CA 1
ATOM 1400 C C . HIS A 1 181 ? -4.680 -16.516 -2.765 1.00 98.06 181 HIS A C 1
ATOM 1402 O O . HIS A 1 181 ? -5.556 -17.059 -3.438 1.00 98.06 181 HIS A O 1
ATOM 1408 N N . GLY A 1 182 ? -3.422 -16.978 -2.751 1.00 98.06 182 GLY A N 1
ATOM 1409 C CA . GLY A 1 182 ? -3.000 -18.195 -3.455 1.00 98.06 182 GLY A CA 1
ATOM 1410 C C . GLY A 1 182 ? -3.039 -18.086 -4.984 1.00 98.06 182 GLY A C 1
ATOM 1411 O O . GLY A 1 182 ? -3.048 -19.105 -5.675 1.00 98.06 182 GLY A O 1
ATOM 1412 N N . LEU A 1 183 ? -3.068 -16.867 -5.525 1.00 98.06 183 LEU A N 1
ATOM 1413 C CA . LEU A 1 183 ? -3.066 -16.610 -6.961 1.00 98.06 183 LEU A CA 1
ATOM 1414 C C . LEU A 1 183 ? -1.630 -16.442 -7.462 1.00 98.06 183 LEU A C 1
ATOM 1416 O O . LEU A 1 183 ? -0.801 -15.769 -6.847 1.00 98.06 183 LEU A O 1
ATOM 1420 N N . SER A 1 184 ? -1.335 -17.044 -8.614 1.00 97.06 184 SER A N 1
ATOM 1421 C CA . SER A 1 184 ? -0.005 -16.939 -9.214 1.00 97.06 184 SER A CA 1
ATOM 1422 C C . SER A 1 184 ? 0.240 -15.519 -9.739 1.00 97.06 184 SER A C 1
ATOM 1424 O O . SER A 1 184 ? -0.587 -14.993 -10.487 1.00 97.06 184 SER A O 1
ATOM 1426 N N . PRO A 1 185 ? 1.371 -14.879 -9.397 1.00 95.69 185 PRO A N 1
ATOM 1427 C CA . PRO A 1 185 ? 1.696 -13.571 -9.941 1.00 95.69 185 PRO A CA 1
ATOM 1428 C C . PRO A 1 185 ? 2.049 -13.671 -11.438 1.00 95.69 185 PRO A C 1
ATOM 1430 O O . PRO A 1 185 ? 2.738 -14.614 -11.841 1.00 95.69 185 PRO A O 1
ATOM 1433 N N . PRO A 1 186 ? 1.670 -12.691 -12.281 1.00 95.81 186 PRO A N 1
ATOM 1434 C CA . PRO A 1 186 ? 2.168 -12.610 -13.650 1.00 95.81 186 PRO A CA 1
ATOM 1435 C C . PRO A 1 186 ? 3.698 -12.481 -13.655 1.00 95.81 186 PRO A C 1
ATOM 1437 O O . PRO A 1 186 ? 4.245 -11.511 -13.126 1.00 95.81 186 PRO A O 1
ATOM 1440 N N . LEU A 1 187 ? 4.403 -13.431 -14.281 1.00 95.38 187 LEU A N 1
ATOM 1441 C CA . LEU A 1 187 ? 5.875 -13.471 -14.278 1.00 95.38 187 LEU A CA 1
ATOM 1442 C C . LEU A 1 187 ? 6.510 -12.182 -14.816 1.00 95.38 187 LEU A C 1
ATOM 1444 O O . LEU A 1 187 ? 7.524 -11.726 -14.292 1.00 95.38 187 LEU A O 1
ATOM 1448 N N . LEU A 1 188 ? 5.891 -11.567 -15.828 1.00 95.69 188 LEU A N 1
ATOM 1449 C CA . LEU A 1 188 ? 6.367 -10.308 -16.405 1.00 95.69 188 LEU A CA 1
ATOM 1450 C C . LEU A 1 188 ? 6.235 -9.125 -15.439 1.00 95.69 188 LEU A C 1
ATOM 1452 O O . LEU A 1 188 ? 7.114 -8.269 -15.429 1.00 95.69 188 LEU A O 1
ATOM 1456 N N . ALA A 1 189 ? 5.207 -9.106 -14.584 1.00 97.06 189 ALA A N 1
ATOM 1457 C CA . ALA A 1 189 ? 5.068 -8.071 -13.562 1.00 97.06 189 ALA A CA 1
ATOM 1458 C C . ALA A 1 189 ? 6.182 -8.190 -12.513 1.00 97.06 189 ALA A C 1
ATOM 1460 O O . ALA A 1 189 ? 6.813 -7.194 -12.163 1.00 97.06 189 ALA A O 1
ATOM 1461 N N . LEU A 1 190 ? 6.479 -9.415 -12.064 1.00 96.31 190 LEU A N 1
ATOM 1462 C CA . LEU A 1 190 ? 7.584 -9.661 -11.137 1.00 96.31 190 LEU A CA 1
ATOM 1463 C C . LEU A 1 190 ? 8.932 -9.277 -11.764 1.00 96.31 190 LEU A C 1
ATOM 1465 O O . LEU A 1 190 ? 9.725 -8.574 -11.141 1.00 96.31 190 LEU A O 1
ATOM 1469 N N . TRP A 1 191 ? 9.171 -9.692 -13.010 1.00 95.44 191 TRP A N 1
ATOM 1470 C CA . TRP A 1 191 ? 10.377 -9.330 -13.753 1.00 95.44 191 TRP A CA 1
ATOM 1471 C C . TRP A 1 191 ? 10.525 -7.809 -13.886 1.00 95.44 191 TRP A C 1
ATOM 1473 O O . TRP A 1 191 ? 11.593 -7.281 -13.581 1.00 95.44 191 TRP A O 1
ATOM 1483 N N . MET A 1 192 ? 9.453 -7.097 -14.251 1.00 95.06 192 MET A N 1
ATOM 1484 C CA . MET A 1 192 ? 9.443 -5.636 -14.370 1.00 95.06 192 MET A CA 1
ATOM 1485 C C . MET A 1 192 ? 9.860 -4.958 -13.062 1.00 95.06 192 MET A C 1
ATOM 1487 O O . MET A 1 192 ? 10.697 -4.058 -13.099 1.00 95.06 192 MET A O 1
ATOM 1491 N N . VAL A 1 193 ? 9.318 -5.386 -11.913 1.00 96.62 193 VAL A N 1
ATOM 1492 C CA . VAL A 1 193 ? 9.684 -4.795 -10.616 1.00 96.62 193 VAL A CA 1
ATOM 1493 C C . VAL A 1 193 ? 11.176 -4.965 -10.352 1.00 96.62 193 VAL A C 1
ATOM 1495 O O . VAL A 1 193 ? 11.850 -3.990 -10.040 1.00 96.62 193 VAL A O 1
ATOM 1498 N N . VAL A 1 194 ? 11.708 -6.175 -10.527 1.00 96.00 194 VAL A N 1
ATOM 1499 C CA . VAL A 1 194 ? 13.118 -6.486 -10.241 1.00 96.00 194 VAL A CA 1
ATOM 1500 C C . VAL A 1 194 ? 14.061 -5.699 -11.148 1.00 96.00 194 VAL A C 1
ATOM 1502 O O . VAL A 1 194 ? 15.047 -5.142 -10.672 1.00 96.00 194 VAL A O 1
ATOM 1505 N N . GLN A 1 195 ? 13.747 -5.614 -12.442 1.00 95.81 195 GLN A N 1
ATOM 1506 C CA . GLN A 1 195 ? 14.565 -4.883 -13.414 1.00 95.81 195 GLN A CA 1
ATOM 1507 C C . GLN A 1 195 ? 14.519 -3.365 -13.228 1.00 95.81 195 GLN A C 1
ATOM 1509 O O . GLN A 1 195 ? 15.412 -2.662 -13.695 1.00 95.81 195 GLN A O 1
ATOM 1514 N N . ALA A 1 196 ? 13.495 -2.848 -12.554 1.00 96.69 196 ALA A N 1
ATOM 1515 C CA . ALA A 1 196 ? 13.356 -1.422 -12.308 1.00 96.69 196 ALA A CA 1
ATOM 1516 C C . ALA A 1 196 ? 14.188 -0.920 -11.115 1.00 96.69 196 ALA A C 1
ATOM 1518 O O . ALA A 1 196 ? 14.169 0.281 -10.839 1.00 96.69 196 ALA A O 1
ATOM 1519 N N . GLN A 1 197 ? 14.918 -1.795 -10.408 1.00 97.69 197 GLN A N 1
ATOM 1520 C CA . GLN A 1 197 ? 15.812 -1.363 -9.335 1.00 97.69 197 GLN A CA 1
ATOM 1521 C C . GLN A 1 197 ? 16.905 -0.443 -9.887 1.00 97.69 197 GLN A C 1
ATOM 1523 O O . GLN A 1 197 ? 17.657 -0.813 -10.790 1.00 97.69 197 GLN A O 1
ATOM 1528 N N . ALA A 1 198 ? 17.022 0.759 -9.328 1.00 96.69 198 ALA A N 1
ATOM 1529 C CA . ALA A 1 198 ? 18.063 1.691 -9.732 1.00 96.69 198 ALA A CA 1
ATOM 1530 C C . ALA A 1 198 ? 19.453 1.202 -9.277 1.00 96.69 198 ALA A C 1
ATOM 1532 O O . ALA A 1 198 ? 19.551 0.480 -8.281 1.00 96.69 198 ALA A O 1
ATOM 1533 N N . PRO A 1 199 ? 20.550 1.663 -9.911 1.00 95.75 199 PRO A N 1
ATOM 1534 C CA . PRO A 1 199 ? 21.913 1.343 -9.471 1.00 95.75 199 PRO A CA 1
ATOM 1535 C C . PRO A 1 199 ? 22.210 1.706 -8.009 1.00 95.75 199 PRO A C 1
ATOM 1537 O O . PRO A 1 199 ? 23.071 1.095 -7.388 1.00 95.75 199 PRO A O 1
ATOM 1540 N N . SER A 1 200 ? 21.488 2.679 -7.442 1.00 96.69 200 SER A N 1
ATOM 1541 C CA . SER A 1 200 ? 21.590 3.044 -6.025 1.00 96.69 200 SER A CA 1
ATOM 1542 C C . SER A 1 200 ? 20.968 2.018 -5.070 1.00 96.69 200 SER A C 1
ATOM 1544 O O . SER A 1 200 ? 21.184 2.121 -3.869 1.00 96.69 200 SER A O 1
ATOM 1546 N N . GLY A 1 201 ? 20.177 1.066 -5.574 1.00 97.88 201 GLY A N 1
ATOM 1547 C CA . GLY A 1 201 ? 19.465 0.046 -4.800 1.00 97.88 201 GLY A CA 1
ATOM 1548 C C . GLY A 1 201 ? 17.989 0.358 -4.536 1.00 97.88 201 GLY A C 1
ATOM 1549 O O . GLY A 1 201 ? 17.218 -0.556 -4.258 1.00 97.88 201 GLY A O 1
ATOM 1550 N N . GLY A 1 202 ? 17.553 1.612 -4.656 1.00 98.06 202 GLY A N 1
ATOM 1551 C CA . GLY A 1 202 ? 16.144 1.972 -4.470 1.00 98.06 202 GLY A CA 1
ATOM 1552 C C . GLY A 1 202 ? 15.268 1.695 -5.700 1.00 98.06 202 GLY A C 1
ATOM 1553 O O . GLY A 1 202 ? 15.767 1.477 -6.806 1.00 98.06 202 GLY A O 1
ATOM 1554 N N . PHE A 1 203 ? 13.949 1.749 -5.513 1.00 98.31 203 PHE A N 1
ATOM 1555 C CA . PHE A 1 203 ? 12.952 1.537 -6.565 1.00 98.31 203 PHE A CA 1
ATOM 1556 C C . PHE A 1 203 ? 12.187 2.829 -6.892 1.00 98.31 203 PHE A C 1
ATOM 1558 O O . PHE A 1 203 ? 11.746 3.528 -5.971 1.00 98.31 203 PHE A O 1
ATOM 1565 N N . PRO A 1 204 ? 12.027 3.176 -8.183 1.00 97.94 204 PRO A N 1
ATOM 1566 C CA . PRO A 1 204 ? 11.244 4.328 -8.608 1.00 97.94 204 PRO A CA 1
ATOM 1567 C C . PRO A 1 204 ? 9.750 4.013 -8.662 1.00 97.94 204 PRO A C 1
ATOM 1569 O O . PRO A 1 204 ? 9.346 2.856 -8.659 1.00 97.94 204 PRO A O 1
ATOM 1572 N N . THR A 1 205 ? 8.913 5.043 -8.792 1.00 97.94 205 THR A N 1
ATOM 1573 C CA . THR A 1 205 ? 7.480 4.828 -9.065 1.00 97.94 205 THR A CA 1
ATOM 1574 C C . THR A 1 205 ? 7.292 4.216 -10.443 1.00 97.94 205 THR A C 1
ATOM 1576 O O . THR A 1 205 ? 6.604 3.214 -10.595 1.00 97.94 205 THR A O 1
ATOM 1579 N N . PHE A 1 206 ? 7.925 4.809 -11.454 1.00 97.38 206 PHE A N 1
ATOM 1580 C CA . PHE A 1 206 ? 7.867 4.327 -12.824 1.00 97.38 206 PHE A CA 1
ATOM 1581 C C . PHE A 1 206 ? 9.235 3.822 -13.251 1.00 97.38 206 PHE A C 1
ATOM 1583 O O . PHE A 1 206 ? 10.234 4.527 -13.112 1.00 97.38 206 PHE A O 1
ATOM 1590 N N . ALA A 1 207 ? 9.271 2.620 -13.821 1.00 94.81 207 ALA A N 1
ATOM 1591 C CA . ALA A 1 207 ? 10.480 2.122 -14.452 1.00 94.81 207 ALA A CA 1
ATOM 1592 C C . ALA A 1 207 ? 10.890 3.046 -15.622 1.00 94.81 207 ALA A C 1
ATOM 1594 O O . ALA A 1 207 ? 10.013 3.527 -16.362 1.00 94.81 207 ALA A O 1
ATOM 1595 N N . PRO A 1 208 ? 12.200 3.281 -15.825 1.00 90.81 208 PRO A N 1
ATOM 1596 C CA . PRO A 1 208 ? 12.702 3.879 -17.056 1.00 90.81 208 PRO A CA 1
ATOM 1597 C C . PRO A 1 208 ? 12.226 3.085 -18.279 1.00 90.81 208 PRO A C 1
ATOM 1599 O O . PRO A 1 208 ? 12.067 1.867 -18.219 1.00 90.81 208 PRO A O 1
ATOM 1602 N N . SER A 1 209 ? 12.011 3.760 -19.412 1.00 87.25 209 SER A N 1
ATOM 1603 C CA . SER A 1 209 ? 11.481 3.107 -20.623 1.00 87.25 209 SER A CA 1
ATOM 1604 C C . SER A 1 209 ? 12.398 2.023 -21.199 1.00 87.25 209 SER A C 1
ATOM 1606 O O . SER A 1 209 ? 11.930 1.185 -21.965 1.00 87.25 209 SER A O 1
ATOM 1608 N N . ALA A 1 210 ? 13.689 2.049 -20.862 1.00 86.12 210 ALA A N 1
ATOM 1609 C CA . ALA A 1 210 ? 14.655 1.027 -21.232 1.00 86.12 210 ALA A CA 1
ATOM 1610 C C . ALA A 1 210 ? 15.655 0.791 -20.085 1.00 86.12 210 ALA A C 1
ATOM 1612 O O . ALA A 1 210 ? 16.009 1.748 -19.385 1.00 86.12 210 ALA A O 1
ATOM 1613 N N . PRO A 1 211 ? 16.152 -0.448 -19.906 1.00 82.44 211 PRO A N 1
ATOM 1614 C CA . PRO A 1 211 ? 17.226 -0.735 -18.960 1.00 82.44 211 PRO A CA 1
ATOM 1615 C C . PRO A 1 211 ? 18.447 0.163 -19.202 1.00 82.44 211 PRO A C 1
ATOM 1617 O O . PRO A 1 211 ? 18.873 0.352 -20.340 1.00 82.44 211 PRO A O 1
ATOM 1620 N N . GLY A 1 212 ? 18.997 0.739 -18.130 1.00 83.56 212 GLY A N 1
ATOM 1621 C CA . GLY A 1 212 ? 20.167 1.624 -18.191 1.00 83.56 212 GLY A CA 1
ATOM 1622 C C . GLY A 1 212 ? 19.894 3.045 -18.699 1.00 83.56 212 GLY A C 1
ATOM 1623 O O . GLY A 1 212 ? 20.816 3.858 -18.731 1.00 83.56 212 GLY A O 1
ATOM 1624 N N . GLN A 1 213 ? 18.655 3.382 -19.073 1.00 89.31 213 GLN A N 1
ATOM 1625 C CA . GLN A 1 213 ? 18.321 4.746 -19.466 1.00 89.31 213 GLN A CA 1
ATOM 1626 C C . GLN A 1 213 ? 18.365 5.696 -18.258 1.00 89.31 213 GLN A C 1
ATOM 1628 O O . GLN A 1 213 ? 17.802 5.405 -17.204 1.00 89.31 213 GLN A O 1
ATOM 1633 N N . THR A 1 214 ? 18.970 6.873 -18.442 1.00 90.62 214 THR A N 1
ATOM 1634 C CA . THR A 1 214 ? 18.926 7.956 -17.453 1.00 90.62 214 THR A CA 1
ATOM 1635 C C . THR A 1 214 ? 17.475 8.369 -17.161 1.00 90.62 214 THR A C 1
ATOM 1637 O O . THR A 1 214 ? 16.729 8.634 -18.113 1.00 90.62 214 THR A O 1
ATOM 1640 N N . PRO A 1 215 ? 17.070 8.472 -15.880 1.00 93.81 215 PRO A N 1
ATOM 1641 C CA . PRO A 1 215 ? 15.743 8.940 -15.485 1.00 93.81 215 PRO A CA 1
ATOM 1642 C C . PRO A 1 215 ? 15.396 10.286 -16.125 1.00 93.81 215 PRO A C 1
ATOM 1644 O O . PRO A 1 215 ? 16.184 11.232 -16.075 1.00 93.81 215 PRO A O 1
ATOM 1647 N N . ARG A 1 216 ? 14.209 10.388 -16.728 1.00 93.69 216 ARG A N 1
ATOM 1648 C CA . ARG A 1 216 ? 13.779 11.601 -17.449 1.00 93.69 216 ARG A CA 1
ATOM 1649 C C . ARG A 1 216 ? 13.090 12.620 -16.551 1.00 93.69 216 ARG A C 1
ATOM 1651 O O . ARG A 1 216 ? 12.908 13.771 -16.938 1.00 93.69 216 ARG A O 1
ATOM 1658 N N . ASN A 1 217 ? 12.628 12.187 -15.386 1.00 94.06 217 ASN A N 1
ATOM 1659 C CA . ASN A 1 217 ? 11.912 13.008 -14.422 1.00 94.06 217 ASN A CA 1
ATOM 1660 C C . ASN A 1 217 ? 12.062 12.405 -13.019 1.00 94.06 217 ASN A C 1
ATOM 1662 O O . ASN A 1 217 ? 12.576 11.300 -12.850 1.00 94.06 217 ASN A O 1
ATOM 1666 N N . SER A 1 218 ? 11.577 13.126 -12.010 1.00 95.12 218 SER A N 1
ATOM 1667 C CA . SER A 1 218 ? 11.659 12.686 -10.618 1.00 95.12 218 SER A CA 1
ATOM 1668 C C . SER A 1 218 ? 10.879 11.405 -10.339 1.00 95.12 218 SER A C 1
ATOM 1670 O O . SER A 1 218 ? 11.300 10.638 -9.492 1.00 95.12 218 SER A O 1
ATOM 1672 N N . SER A 1 219 ? 9.800 11.117 -11.073 1.00 95.38 219 SER A N 1
ATOM 1673 C CA . SER A 1 219 ? 9.009 9.899 -10.853 1.00 95.38 219 SER A CA 1
ATOM 1674 C C . SER A 1 219 ? 9.726 8.598 -11.264 1.00 95.38 219 SER A C 1
ATOM 1676 O O . SER A 1 219 ? 9.312 7.513 -10.850 1.00 95.38 219 SER A O 1
ATOM 1678 N N . GLU A 1 220 ? 10.809 8.721 -12.038 1.00 96.69 220 GLU A N 1
ATOM 1679 C CA . GLU A 1 220 ? 11.720 7.642 -12.448 1.00 96.69 220 GLU A CA 1
ATOM 1680 C C . GLU A 1 220 ? 12.974 7.555 -11.552 1.00 96.69 220 GLU A C 1
ATOM 1682 O O . GLU A 1 220 ? 13.835 6.704 -11.774 1.00 96.69 220 GLU A O 1
ATOM 1687 N N . LEU A 1 221 ? 13.088 8.417 -10.533 1.00 96.94 221 LEU A N 1
ATOM 1688 C CA . LEU A 1 221 ? 14.089 8.290 -9.473 1.00 96.94 221 LEU A CA 1
ATOM 1689 C C . LEU A 1 221 ? 13.553 7.412 -8.331 1.00 96.94 221 LEU A C 1
ATOM 1691 O O . LEU A 1 22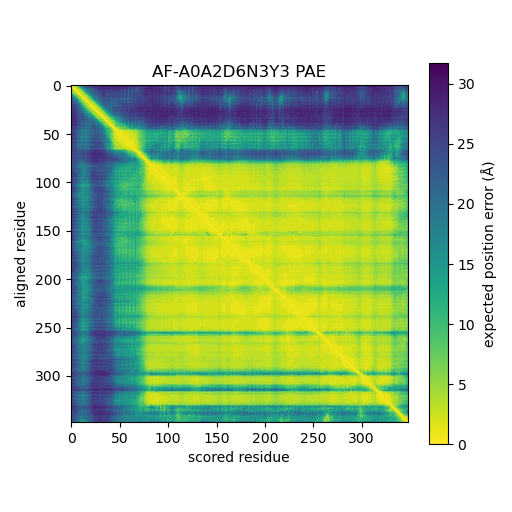1 ? 12.339 7.329 -8.145 1.00 96.94 221 LEU A O 1
ATOM 1695 N N . PRO A 1 222 ? 14.431 6.762 -7.547 1.00 97.81 222 PRO A N 1
ATOM 1696 C CA . PRO A 1 222 ? 14.009 5.987 -6.389 1.00 97.81 222 PRO A CA 1
ATOM 1697 C C . PRO A 1 222 ? 13.268 6.790 -5.319 1.00 97.81 222 PRO A C 1
ATOM 1699 O O . PRO A 1 222 ? 13.695 7.886 -4.948 1.00 97.81 222 PRO A O 1
ATOM 1702 N N . HIS A 1 223 ? 12.214 6.197 -4.754 1.00 97.62 223 HIS A N 1
ATOM 1703 C CA . HIS A 1 223 ? 11.454 6.767 -3.640 1.00 97.62 223 HIS A CA 1
ATOM 1704 C C . HIS A 1 223 ? 11.349 5.784 -2.480 1.00 97.62 223 HIS A C 1
ATOM 1706 O O . HIS A 1 223 ? 11.196 4.579 -2.683 1.00 97.62 223 HIS A O 1
ATOM 1712 N N . ALA A 1 224 ? 11.433 6.298 -1.253 1.00 96.94 224 ALA A N 1
ATOM 1713 C CA . ALA A 1 224 ? 11.433 5.460 -0.062 1.00 96.94 224 ALA A CA 1
ATOM 1714 C C . ALA A 1 224 ? 10.084 4.772 0.173 1.00 96.94 224 ALA A C 1
ATOM 1716 O O . ALA A 1 224 ? 10.062 3.576 0.438 1.00 96.94 224 ALA A O 1
ATOM 1717 N N . ASP A 1 225 ? 8.973 5.485 -0.011 1.00 95.88 225 ASP A N 1
ATOM 1718 C CA . ASP A 1 225 ? 7.615 4.937 0.076 1.00 95.88 225 ASP A CA 1
ATOM 1719 C C . ASP A 1 225 ? 7.375 3.771 -0.898 1.00 95.88 225 ASP A C 1
ATOM 1721 O O . ASP A 1 225 ? 6.878 2.723 -0.487 1.00 95.88 225 ASP A O 1
ATOM 1725 N N . VAL A 1 226 ? 7.813 3.903 -2.152 1.00 97.94 226 VAL A N 1
ATOM 1726 C CA . VAL A 1 226 ? 7.723 2.823 -3.152 1.00 97.94 226 VAL A CA 1
ATOM 1727 C C . VAL A 1 226 ? 8.669 1.667 -2.817 1.00 97.94 226 VAL A C 1
ATOM 1729 O O . VAL A 1 226 ? 8.285 0.497 -2.853 1.00 97.94 226 VAL A O 1
ATOM 1732 N N . THR A 1 227 ? 9.913 1.983 -2.447 1.00 98.44 227 THR A N 1
ATOM 1733 C CA . THR A 1 227 ? 10.935 0.982 -2.110 1.00 98.44 227 THR A CA 1
ATOM 1734 C C . THR A 1 227 ? 10.508 0.114 -0.926 1.00 98.44 227 THR A C 1
ATOM 1736 O O . THR A 1 227 ? 10.732 -1.093 -0.961 1.00 98.44 227 THR A O 1
ATOM 1739 N N . LEU A 1 228 ? 9.847 0.684 0.086 1.00 97.88 228 LEU A N 1
ATOM 1740 C CA . LEU A 1 228 ? 9.313 -0.058 1.233 1.00 97.88 228 LEU A CA 1
ATOM 1741 C C . LEU A 1 228 ? 8.310 -1.137 0.815 1.00 97.88 228 LEU A C 1
ATOM 1743 O O . LEU A 1 228 ? 8.409 -2.279 1.266 1.00 97.88 228 LEU A O 1
ATOM 1747 N N . LEU A 1 229 ? 7.367 -0.799 -0.067 1.00 98.19 229 LEU A N 1
ATOM 1748 C CA . LEU A 1 229 ? 6.371 -1.757 -0.547 1.00 98.19 229 LEU A CA 1
ATOM 1749 C C . LEU A 1 229 ? 6.991 -2.828 -1.443 1.00 98.19 229 LEU A C 1
ATOM 1751 O O . LEU A 1 229 ? 6.624 -3.998 -1.328 1.00 98.19 229 LEU A O 1
ATOM 1755 N N . VAL A 1 230 ? 7.974 -2.469 -2.273 1.00 98.44 230 VAL A N 1
ATOM 1756 C CA . VAL A 1 230 ? 8.726 -3.454 -3.062 1.00 98.44 230 VAL A CA 1
ATOM 1757 C C . VAL A 1 230 ? 9.520 -4.394 -2.152 1.00 98.44 230 VAL A C 1
ATOM 1759 O O . VAL A 1 230 ? 9.461 -5.604 -2.347 1.00 98.44 230 VAL A O 1
ATOM 1762 N N . VAL A 1 231 ? 10.206 -3.887 -1.123 1.00 98.50 231 VAL A N 1
ATOM 1763 C CA . VAL A 1 231 ? 10.908 -4.725 -0.134 1.00 98.50 231 VAL A CA 1
ATOM 1764 C C . VAL A 1 231 ? 9.938 -5.677 0.561 1.00 98.50 231 VAL A C 1
ATOM 1766 O O . VAL A 1 231 ? 10.235 -6.869 0.664 1.00 98.50 231 VAL A O 1
ATOM 1769 N N . HIS A 1 232 ? 8.768 -5.184 0.980 1.00 98.00 232 HIS A N 1
ATOM 1770 C CA . HIS A 1 232 ? 7.748 -6.034 1.587 1.00 98.00 232 HIS A CA 1
ATOM 1771 C C . HIS A 1 232 ? 7.274 -7.127 0.625 1.00 98.00 232 HIS A C 1
ATOM 1773 O O . HIS A 1 232 ? 7.183 -8.290 1.013 1.00 98.00 232 HIS A O 1
ATOM 1779 N N . MET A 1 233 ? 7.036 -6.778 -0.641 1.00 98.38 233 MET A N 1
ATOM 1780 C CA . MET A 1 233 ? 6.670 -7.732 -1.684 1.00 98.38 233 MET A CA 1
ATOM 1781 C C . MET A 1 233 ? 7.751 -8.804 -1.870 1.00 98.38 233 MET A C 1
ATOM 1783 O O . MET A 1 233 ? 7.444 -9.991 -1.769 1.00 98.38 233 MET A O 1
ATOM 1787 N N . LEU A 1 234 ? 9.019 -8.418 -2.049 1.00 98.19 234 LEU A N 1
ATOM 1788 C CA . LEU A 1 234 ? 10.133 -9.361 -2.218 1.00 98.19 234 LEU A CA 1
ATOM 1789 C C . LEU A 1 234 ? 10.268 -10.306 -1.017 1.00 98.19 234 LEU A C 1
ATOM 1791 O O . LEU A 1 234 ? 10.477 -11.508 -1.183 1.00 98.19 234 LEU A O 1
ATOM 1795 N N . GLN A 1 235 ? 10.102 -9.776 0.198 1.00 97.69 235 GLN A N 1
ATOM 1796 C CA . GLN A 1 235 ? 10.117 -10.564 1.427 1.00 97.69 235 GLN A CA 1
ATOM 1797 C C . GLN A 1 235 ? 8.949 -11.551 1.503 1.00 97.69 235 GLN A C 1
ATOM 1799 O O . GLN A 1 235 ? 9.178 -12.712 1.831 1.00 97.69 235 GLN A O 1
ATOM 1804 N N . ARG A 1 236 ? 7.720 -11.111 1.209 1.00 96.94 236 ARG A N 1
ATOM 1805 C CA . ARG A 1 236 ? 6.516 -11.955 1.265 1.00 96.94 236 ARG A CA 1
ATOM 1806 C C . ARG A 1 236 ? 6.559 -13.082 0.245 1.00 96.94 236 ARG A C 1
ATOM 1808 O O . ARG A 1 236 ? 6.238 -14.210 0.587 1.00 96.94 236 ARG A O 1
ATOM 1815 N N . LEU A 1 237 ? 6.988 -12.781 -0.978 1.00 97.25 237 LEU A N 1
ATOM 1816 C CA . LEU A 1 237 ? 7.076 -13.769 -2.050 1.00 97.25 237 LEU A CA 1
ATOM 1817 C C . LEU A 1 237 ? 8.308 -14.680 -1.910 1.00 97.25 237 LEU A C 1
ATOM 1819 O O . LEU A 1 237 ? 8.381 -15.695 -2.597 1.00 97.25 237 LEU A O 1
ATOM 1823 N N . GLY A 1 238 ? 9.275 -14.338 -1.049 1.00 97.00 238 GLY A N 1
ATOM 1824 C CA . GLY A 1 238 ? 10.500 -15.119 -0.865 1.00 97.00 238 GLY A CA 1
ATOM 1825 C C . GLY A 1 238 ? 11.408 -15.111 -2.099 1.00 97.00 238 GLY A C 1
ATOM 1826 O O . GLY A 1 238 ? 12.051 -16.115 -2.396 1.00 97.00 238 GLY A O 1
ATOM 1827 N N . VAL A 1 239 ? 11.447 -13.997 -2.838 1.00 96.31 239 VAL A N 1
ATOM 1828 C CA . VAL A 1 239 ? 12.161 -13.881 -4.121 1.00 96.31 239 VAL A CA 1
ATOM 1829 C C . VAL A 1 239 ? 13.206 -12.767 -4.098 1.00 96.31 239 VAL A C 1
ATOM 1831 O O . VAL A 1 239 ? 13.037 -11.754 -3.424 1.00 96.31 239 VAL A O 1
ATOM 1834 N N . GLN A 1 240 ? 14.272 -12.940 -4.889 1.00 96.06 240 GLN A N 1
ATOM 1835 C CA . GLN A 1 240 ? 15.273 -11.901 -5.191 1.00 96.06 240 GLN A CA 1
ATOM 1836 C C . GLN A 1 240 ? 15.922 -11.288 -3.936 1.00 96.06 240 GLN A C 1
ATOM 1838 O O . GLN A 1 240 ? 15.908 -10.070 -3.743 1.00 96.06 240 GLN A O 1
ATOM 1843 N N . ALA A 1 241 ? 16.501 -12.146 -3.088 1.00 97.12 241 ALA A N 1
ATOM 1844 C CA . ALA A 1 241 ? 17.155 -11.749 -1.840 1.00 97.12 241 ALA A CA 1
ATOM 1845 C C . ALA A 1 241 ? 18.175 -10.612 -2.042 1.00 97.12 241 ALA A C 1
ATOM 1847 O O . ALA A 1 241 ? 18.089 -9.604 -1.345 1.00 97.12 241 ALA A O 1
ATOM 1848 N N . ASP A 1 242 ? 19.028 -10.701 -3.065 1.00 98.06 242 ASP A N 1
ATOM 1849 C CA . ASP A 1 242 ? 20.030 -9.673 -3.380 1.00 98.06 242 ASP A CA 1
ATOM 1850 C C . ASP A 1 242 ? 19.402 -8.306 -3.698 1.00 98.06 242 ASP A C 1
ATOM 1852 O O . ASP A 1 242 ? 19.890 -7.261 -3.265 1.00 98.06 242 ASP A O 1
ATOM 1856 N N . ALA A 1 243 ? 18.299 -8.286 -4.456 1.00 97.88 243 ALA A N 1
ATOM 1857 C CA . ALA A 1 243 ? 17.595 -7.044 -4.769 1.00 97.88 243 ALA A CA 1
ATOM 1858 C C . ALA A 1 243 ? 16.985 -6.436 -3.500 1.00 97.88 243 ALA A C 1
ATOM 1860 O O . ALA A 1 243 ? 17.092 -5.228 -3.278 1.00 97.88 243 ALA A O 1
ATOM 1861 N N . ARG A 1 244 ? 16.404 -7.273 -2.632 1.00 98.12 244 ARG A N 1
ATOM 1862 C CA . ARG A 1 244 ? 15.880 -6.846 -1.332 1.00 98.12 244 ARG A CA 1
ATOM 1863 C C . ARG A 1 244 ? 16.983 -6.251 -0.454 1.00 98.12 244 ARG A C 1
ATOM 1865 O O . ARG A 1 244 ? 16.780 -5.186 0.116 1.00 98.12 244 ARG A O 1
ATOM 1872 N N . GLU A 1 245 ? 18.143 -6.893 -0.366 1.00 98.25 245 GLU A N 1
ATOM 1873 C CA . GLU A 1 245 ? 19.274 -6.418 0.443 1.00 98.25 245 GLU A CA 1
ATOM 1874 C C . GLU A 1 245 ? 19.806 -5.067 -0.038 1.00 98.25 245 GLU A C 1
ATOM 1876 O O . GLU A 1 245 ? 19.980 -4.155 0.769 1.00 98.25 245 GLU A O 1
ATOM 1881 N N . ARG A 1 246 ? 19.971 -4.883 -1.354 1.00 98.50 246 ARG A N 1
ATOM 1882 C CA . ARG A 1 246 ? 20.350 -3.576 -1.921 1.00 98.50 246 ARG A CA 1
ATOM 1883 C C . ARG A 1 246 ? 19.327 -2.486 -1.611 1.00 98.50 246 ARG A C 1
ATOM 1885 O O . ARG A 1 246 ? 19.707 -1.353 -1.325 1.00 98.50 246 ARG A O 1
ATOM 1892 N N . ALA A 1 247 ? 18.040 -2.819 -1.652 1.00 98.38 247 ALA A N 1
ATOM 1893 C CA . ALA A 1 247 ? 16.975 -1.878 -1.328 1.00 98.38 247 ALA A CA 1
ATOM 1894 C C . ALA A 1 247 ? 16.956 -1.505 0.157 1.00 98.38 247 ALA A C 1
ATOM 1896 O O . ALA A 1 247 ? 16.807 -0.330 0.479 1.00 98.38 247 ALA A O 1
ATOM 1897 N N . LEU A 1 248 ? 17.172 -2.470 1.054 1.00 97.88 248 LEU A N 1
ATOM 1898 C CA . LEU A 1 248 ? 17.328 -2.219 2.489 1.00 97.88 248 LEU A CA 1
ATOM 1899 C C . LEU A 1 248 ? 18.546 -1.333 2.778 1.00 97.88 248 LEU A C 1
ATOM 1901 O O . LEU A 1 248 ? 18.429 -0.362 3.523 1.00 97.88 248 LEU A O 1
ATOM 1905 N N . ALA A 1 249 ? 19.686 -1.613 2.141 1.00 97.69 249 ALA A N 1
ATOM 1906 C CA . ALA A 1 249 ? 20.880 -0.780 2.256 1.00 97.69 249 ALA A CA 1
ATOM 1907 C C . ALA A 1 249 ? 20.615 0.651 1.766 1.00 97.69 249 ALA A C 1
ATOM 1909 O O . ALA A 1 249 ? 20.993 1.613 2.431 1.00 97.69 249 ALA A O 1
ATOM 1910 N N . TRP A 1 250 ? 19.908 0.807 0.642 1.00 97.94 250 TRP A N 1
ATOM 1911 C CA . TRP A 1 250 ? 19.516 2.121 0.145 1.00 97.94 250 TRP A CA 1
ATOM 1912 C C . TRP A 1 250 ? 18.572 2.846 1.114 1.00 97.94 250 TRP A C 1
ATOM 1914 O O . TRP A 1 250 ? 18.823 4.009 1.423 1.00 97.94 250 TRP A O 1
ATOM 1924 N N . LEU A 1 251 ? 17.541 2.180 1.647 1.00 97.12 251 LEU A N 1
ATOM 1925 C CA . LEU A 1 251 ? 16.611 2.760 2.627 1.00 97.12 251 LEU A CA 1
ATOM 1926 C C . LEU A 1 251 ? 17.334 3.266 3.881 1.00 97.12 251 LEU A C 1
ATOM 1928 O O . LEU A 1 251 ? 17.041 4.369 4.336 1.00 97.12 251 LEU A O 1
ATOM 1932 N N . ALA A 1 252 ? 18.330 2.526 4.374 1.00 95.12 252 ALA A N 1
ATOM 1933 C CA . ALA A 1 252 ? 19.142 2.950 5.514 1.00 95.12 252 ALA A CA 1
ATOM 1934 C C . ALA A 1 252 ? 19.883 4.278 5.254 1.00 95.12 252 ALA A C 1
ATOM 1936 O O . ALA A 1 252 ? 20.061 5.073 6.171 1.00 95.12 252 ALA A O 1
ATOM 1937 N N . THR A 1 253 ? 20.261 4.576 4.002 1.00 95.12 253 THR A N 1
ATOM 1938 C CA . THR A 1 253 ? 20.854 5.885 3.645 1.00 95.12 253 THR A CA 1
ATOM 1939 C C . THR A 1 253 ? 19.839 7.028 3.586 1.00 95.12 253 THR A C 1
ATOM 1941 O O . THR A 1 253 ? 20.227 8.195 3.606 1.00 95.12 253 THR A O 1
ATOM 1944 N N . GLN A 1 254 ? 18.545 6.714 3.469 1.00 92.69 254 GLN A N 1
ATOM 1945 C CA . GLN A 1 254 ? 17.467 7.703 3.392 1.00 92.69 254 GLN A CA 1
ATOM 1946 C C . GLN A 1 254 ? 16.895 8.054 4.774 1.00 92.69 254 GLN A C 1
ATOM 1948 O O . GLN A 1 254 ? 16.249 9.094 4.926 1.00 92.69 254 GLN A O 1
ATOM 1953 N N . GLU A 1 255 ? 17.108 7.203 5.777 1.00 87.31 255 GLU A N 1
ATOM 1954 C CA . GLU A 1 255 ? 16.569 7.362 7.126 1.00 87.31 255 GLU A CA 1
ATOM 1955 C C . GLU A 1 255 ? 17.443 8.304 7.972 1.00 87.31 255 GLU A C 1
ATOM 1957 O O . GLU A 1 255 ? 18.260 7.882 8.783 1.00 87.31 255 GLU A O 1
ATOM 1962 N N . ALA A 1 256 ? 17.272 9.616 7.790 1.00 75.81 256 ALA A N 1
ATOM 1963 C CA . ALA A 1 256 ? 18.025 10.610 8.564 1.00 75.81 256 ALA A CA 1
ATOM 1964 C C . ALA A 1 256 ? 17.410 10.913 9.947 1.00 75.81 256 ALA A C 1
ATOM 1966 O O . ALA A 1 256 ? 18.124 11.286 10.874 1.00 75.81 256 ALA A O 1
ATOM 1967 N N . THR A 1 257 ? 16.084 10.799 10.091 1.00 76.88 257 THR A N 1
ATOM 1968 C CA . THR A 1 257 ? 15.335 11.292 11.269 1.00 76.88 257 THR A CA 1
ATOM 1969 C C . THR A 1 257 ? 14.382 10.254 11.873 1.00 76.88 257 THR A C 1
ATOM 1971 O O . THR A 1 257 ? 13.424 10.617 12.552 1.00 76.88 257 THR A O 1
ATOM 1974 N N . GLY A 1 258 ? 14.594 8.961 11.602 1.00 77.50 258 GLY A N 1
ATOM 1975 C CA . GLY A 1 258 ? 13.698 7.878 12.043 1.00 77.50 258 GLY A CA 1
ATOM 1976 C C . GLY A 1 258 ? 12.373 7.789 11.275 1.00 77.50 258 GLY A C 1
ATOM 1977 O O . GLY A 1 258 ? 11.498 6.988 11.609 1.00 77.50 258 GLY A O 1
ATOM 1978 N N . THR A 1 259 ? 12.207 8.627 10.247 1.00 85.06 259 THR A N 1
ATOM 1979 C CA . THR A 1 259 ? 11.154 8.492 9.240 1.00 85.06 259 THR A CA 1
ATOM 1980 C C . THR A 1 259 ? 11.749 8.607 7.854 1.00 85.06 259 THR A C 1
ATOM 1982 O O . THR A 1 259 ? 12.701 9.353 7.622 1.00 85.06 259 THR A O 1
ATOM 1985 N N . LEU A 1 260 ? 11.144 7.880 6.924 1.00 93.50 260 LEU A N 1
ATOM 1986 C CA . LEU A 1 260 ? 11.474 7.965 5.517 1.00 93.50 260 LEU A CA 1
ATOM 1987 C C . LEU A 1 260 ? 10.608 9.024 4.821 1.00 93.50 260 LEU A C 1
ATOM 1989 O O . LEU A 1 260 ? 9.444 9.212 5.187 1.00 93.50 260 LEU A O 1
ATOM 1993 N N . PRO A 1 261 ? 11.142 9.718 3.801 1.00 93.56 261 PRO A N 1
ATOM 1994 C CA . PRO A 1 261 ? 10.359 10.671 3.028 1.00 93.56 261 PRO A CA 1
ATOM 1995 C C . PRO A 1 261 ? 9.243 9.959 2.253 1.00 93.56 261 PRO A C 1
ATOM 1997 O O . PRO A 1 261 ? 9.378 8.799 1.865 1.00 93.56 261 PRO A O 1
ATOM 2000 N N . ALA A 1 262 ? 8.150 10.674 1.997 1.00 92.31 262 ALA A N 1
ATOM 2001 C CA . ALA A 1 262 ? 7.111 10.254 1.063 1.00 92.31 262 ALA A CA 1
ATOM 2002 C C . ALA A 1 262 ? 7.147 11.172 -0.163 1.00 92.31 262 ALA A C 1
ATOM 2004 O O . ALA A 1 262 ? 7.262 12.393 -0.016 1.00 92.31 262 ALA A O 1
ATOM 2005 N N . PHE A 1 263 ? 7.091 10.602 -1.364 1.00 94.75 263 PHE A N 1
ATOM 2006 C CA . PHE A 1 263 ? 7.187 11.370 -2.605 1.00 94.75 263 PHE A CA 1
ATOM 2007 C C . PHE A 1 263 ? 5.810 11.839 -3.083 1.00 94.75 263 PHE A C 1
ATOM 2009 O O . PHE A 1 263 ? 5.629 13.019 -3.390 1.00 94.75 263 PHE A O 1
ATOM 2016 N N . TRP A 1 264 ? 4.829 10.931 -3.102 1.00 92.50 264 TRP A N 1
ATOM 2017 C CA . TRP A 1 264 ? 3.461 11.219 -3.559 1.00 92.50 264 TRP A CA 1
ATOM 2018 C C . TRP A 1 264 ? 2.537 11.737 -2.460 1.00 92.50 264 TRP A C 1
ATOM 2020 O O . TRP A 1 264 ? 1.403 12.130 -2.733 1.00 92.50 264 TRP A O 1
ATOM 2030 N N . TRP A 1 265 ? 3.009 11.759 -1.216 1.00 89.25 265 TRP A N 1
ATOM 2031 C CA . TRP A 1 265 ? 2.216 12.153 -0.059 1.00 89.25 265 TRP A CA 1
ATOM 2032 C C . TRP A 1 265 ? 2.746 13.444 0.542 1.00 89.25 265 TRP A C 1
ATOM 2034 O O . TRP A 1 265 ? 3.949 13.644 0.684 1.00 89.25 265 TRP A O 1
ATOM 2044 N N . SER A 1 266 ? 1.836 14.328 0.949 1.00 85.44 266 SER A N 1
ATOM 2045 C CA . SER A 1 266 ? 2.204 15.593 1.596 1.00 85.44 266 SER A CA 1
ATOM 2046 C C . SER A 1 266 ? 2.750 15.415 3.017 1.00 85.44 266 SER A C 1
ATOM 2048 O O . SER A 1 266 ? 3.174 16.389 3.634 1.00 85.44 266 SER A O 1
ATOM 2050 N N . SER A 1 267 ? 2.675 14.199 3.556 1.00 86.19 267 SER A N 1
ATOM 2051 C CA . SER A 1 267 ? 3.010 13.844 4.928 1.00 86.19 267 SER A CA 1
ATOM 2052 C C . SER A 1 267 ? 3.842 12.557 4.951 1.00 86.19 267 SER A C 1
ATOM 2054 O O . SER A 1 267 ? 3.520 11.631 4.202 1.00 86.19 267 SER A O 1
ATOM 2056 N N . PRO A 1 268 ? 4.854 12.441 5.835 1.00 89.19 268 PRO A N 1
ATOM 2057 C CA . PRO A 1 268 ? 5.639 11.214 5.995 1.00 89.19 268 PRO A CA 1
ATOM 2058 C C . PRO A 1 268 ? 4.840 10.066 6.635 1.00 89.19 268 PRO A C 1
ATOM 2060 O O . PRO A 1 268 ? 5.346 8.952 6.741 1.00 89.19 268 PRO A O 1
ATOM 2063 N N . VAL A 1 269 ? 3.590 10.307 7.051 1.00 91.12 269 VAL A N 1
ATOM 2064 C CA . VAL A 1 269 ? 2.712 9.295 7.659 1.00 91.12 269 VAL A CA 1
ATOM 2065 C C . VAL A 1 269 ? 2.539 8.062 6.769 1.00 91.12 269 VAL A C 1
ATOM 2067 O O . VAL A 1 269 ? 2.479 6.952 7.291 1.00 91.12 269 VAL A O 1
ATOM 2070 N N . TYR A 1 270 ? 2.504 8.224 5.443 1.00 91.75 270 TYR A N 1
ATOM 2071 C CA . TYR A 1 270 ? 2.427 7.069 4.547 1.00 91.75 270 TYR A CA 1
ATOM 2072 C C . TYR A 1 270 ? 3.682 6.197 4.642 1.00 91.75 270 TYR A C 1
ATOM 2074 O O . TYR A 1 270 ? 3.574 4.996 4.858 1.00 91.75 270 TYR A O 1
ATOM 2082 N N . SER A 1 271 ? 4.875 6.794 4.567 1.00 93.56 271 SER A N 1
ATOM 2083 C CA . SER A 1 271 ? 6.140 6.063 4.718 1.00 93.56 271 SER A CA 1
ATOM 2084 C C . SER A 1 271 ? 6.285 5.450 6.112 1.00 93.56 271 SER A C 1
ATOM 2086 O O . SER A 1 271 ? 6.857 4.377 6.265 1.00 93.56 271 SER A O 1
ATOM 2088 N N . LEU A 1 272 ? 5.746 6.097 7.146 1.00 93.31 272 LEU A N 1
ATOM 2089 C CA . LEU A 1 272 ? 5.686 5.557 8.504 1.00 93.31 272 LEU A CA 1
ATOM 2090 C C . LEU A 1 272 ? 4.827 4.286 8.583 1.00 93.31 272 LEU A C 1
ATOM 2092 O O . LEU A 1 272 ? 5.260 3.260 9.114 1.00 93.31 272 LEU A O 1
ATOM 2096 N N . TRP A 1 273 ? 3.630 4.339 8.001 1.00 93.88 273 TRP A N 1
ATOM 2097 C CA . TRP A 1 273 ? 2.764 3.175 7.860 1.00 93.88 273 TRP A CA 1
ATOM 2098 C C . TRP A 1 273 ? 3.428 2.078 7.016 1.00 93.88 273 TRP A C 1
ATOM 2100 O O . TRP A 1 273 ? 3.449 0.926 7.435 1.00 93.88 273 TRP A O 1
ATOM 2110 N N . ALA A 1 274 ? 4.049 2.421 5.888 1.00 94.88 274 ALA A N 1
ATOM 2111 C CA . ALA A 1 274 ? 4.713 1.454 5.018 1.00 94.88 274 ALA A CA 1
ATOM 2112 C C . ALA A 1 274 ? 5.925 0.782 5.696 1.00 94.88 274 ALA A C 1
ATOM 2114 O O . ALA A 1 274 ? 6.102 -0.421 5.543 1.00 94.88 274 ALA A O 1
ATOM 2115 N N . GLN A 1 275 ? 6.715 1.504 6.504 1.00 94.69 275 GLN A N 1
ATOM 2116 C CA . GLN A 1 275 ? 7.801 0.925 7.320 1.00 94.69 275 GLN A CA 1
ATOM 2117 C C . GLN A 1 275 ? 7.276 -0.112 8.311 1.00 94.69 275 GLN A C 1
ATOM 2119 O O . GLN A 1 275 ? 7.815 -1.213 8.416 1.00 94.69 275 GLN A O 1
ATOM 2124 N N . THR A 1 276 ? 6.194 0.234 9.008 1.00 92.50 276 THR A N 1
ATOM 2125 C CA . THR A 1 276 ? 5.491 -0.663 9.935 1.00 92.50 276 THR A CA 1
ATOM 2126 C C . THR A 1 276 ? 5.020 -1.913 9.209 1.00 92.50 276 THR A C 1
ATOM 2128 O O . THR A 1 276 ? 5.303 -3.032 9.629 1.00 92.50 276 THR A O 1
ATOM 2131 N N . PHE A 1 277 ? 4.318 -1.710 8.097 1.00 91.06 277 PHE A N 1
ATOM 2132 C CA . PHE A 1 277 ? 3.726 -2.771 7.303 1.00 91.06 277 PHE A CA 1
ATOM 2133 C C . PHE A 1 277 ? 4.792 -3.706 6.717 1.00 91.06 277 PHE A C 1
ATOM 2135 O O . PHE A 1 277 ? 4.615 -4.923 6.700 1.00 91.06 277 PHE A O 1
ATOM 2142 N N . ALA A 1 278 ? 5.939 -3.149 6.322 1.00 93.62 278 ALA A N 1
ATOM 2143 C CA . ALA A 1 278 ? 7.093 -3.894 5.841 1.00 93.62 278 ALA A CA 1
ATOM 2144 C C . ALA A 1 278 ? 7.838 -4.676 6.939 1.00 93.62 278 ALA A C 1
ATOM 2146 O O . ALA A 1 278 ? 8.685 -5.502 6.609 1.00 93.62 278 ALA A O 1
ATOM 2147 N N . GLY A 1 279 ? 7.537 -4.446 8.223 1.00 94.06 279 GLY A N 1
ATOM 2148 C CA . GLY A 1 279 ? 8.285 -5.025 9.343 1.00 94.06 279 GLY A CA 1
ATOM 2149 C C . GLY A 1 279 ? 9.666 -4.393 9.542 1.00 94.06 279 GLY A C 1
ATOM 2150 O O . GLY A 1 279 ? 10.556 -5.033 10.092 1.00 94.06 279 GLY A O 1
ATOM 2151 N N . LEU A 1 280 ? 9.850 -3.154 9.078 1.00 94.44 280 LEU A N 1
ATOM 2152 C CA . LEU A 1 280 ? 11.113 -2.406 9.126 1.00 94.44 280 LEU A CA 1
ATOM 2153 C C . LEU A 1 280 ? 11.097 -1.266 10.149 1.00 94.44 280 LEU A C 1
ATOM 2155 O O . LEU A 1 280 ? 12.049 -0.499 10.240 1.00 94.44 280 LEU A O 1
ATOM 2159 N N . ALA A 1 281 ? 10.008 -1.120 10.898 1.00 92.31 281 ALA A N 1
ATOM 2160 C CA . ALA A 1 281 ? 9.894 -0.075 11.898 1.00 92.31 281 ALA A CA 1
ATOM 2161 C C . ALA A 1 281 ? 10.874 -0.295 13.061 1.00 92.31 281 ALA A C 1
ATOM 2163 O O . ALA A 1 281 ? 10.952 -1.375 13.652 1.00 92.31 281 ALA A O 1
ATOM 2164 N N . THR A 1 282 ? 11.600 0.766 13.401 1.00 91.00 282 THR A N 1
ATOM 2165 C CA . THR A 1 282 ? 12.525 0.818 14.533 1.00 91.00 282 THR A CA 1
ATOM 2166 C C . THR A 1 282 ? 11.826 1.360 15.781 1.00 91.00 282 THR A C 1
ATOM 2168 O O . THR A 1 282 ? 10.696 1.850 15.734 1.00 91.00 282 THR A O 1
ATOM 2171 N N . GLU A 1 283 ? 12.509 1.334 16.928 1.00 90.62 283 GLU A N 1
ATOM 2172 C CA . GLU A 1 283 ? 12.008 2.002 18.135 1.00 90.62 283 GLU A CA 1
ATOM 2173 C C . GLU A 1 283 ? 11.748 3.500 17.899 1.00 90.62 283 GLU A C 1
ATOM 2175 O O . GLU A 1 283 ? 10.750 4.038 18.379 1.00 90.62 283 GLU A O 1
ATOM 2180 N N . MET A 1 284 ? 12.603 4.167 17.115 1.00 89.81 284 MET A N 1
ATOM 2181 C CA . MET A 1 284 ? 12.400 5.570 16.752 1.00 89.81 284 MET A CA 1
ATOM 2182 C C . MET A 1 284 ? 11.145 5.743 15.890 1.00 89.81 284 MET A C 1
ATOM 2184 O O . MET A 1 284 ? 10.335 6.626 16.169 1.00 89.81 284 MET A O 1
ATOM 2188 N N . THR A 1 285 ? 10.939 4.866 14.901 1.00 90.50 285 THR A N 1
ATOM 2189 C CA . THR A 1 285 ? 9.726 4.839 14.069 1.00 90.50 285 THR A CA 1
ATOM 2190 C C . THR A 1 285 ? 8.467 4.771 14.941 1.00 90.50 285 THR A C 1
ATOM 2192 O O . THR A 1 285 ? 7.536 5.557 14.759 1.00 90.50 285 THR A O 1
ATOM 2195 N N . TRP A 1 286 ? 8.459 3.893 15.947 1.00 89.94 286 TRP A N 1
ATOM 2196 C CA . TRP A 1 286 ? 7.336 3.756 16.874 1.00 89.94 286 TRP A CA 1
ATOM 2197 C C . TRP A 1 286 ? 7.103 4.975 17.754 1.00 89.94 286 TRP A C 1
ATOM 2199 O O . TRP A 1 286 ? 5.960 5.408 17.895 1.00 89.94 286 TRP A O 1
ATOM 2209 N N . ARG A 1 287 ? 8.166 5.563 18.309 1.00 88.25 287 ARG A N 1
ATOM 2210 C CA . ARG A 1 287 ? 8.053 6.787 19.114 1.00 88.25 287 ARG A CA 1
ATOM 2211 C C . ARG A 1 287 ? 7.482 7.944 18.300 1.00 88.25 287 ARG A C 1
ATOM 2213 O O . ARG A 1 287 ? 6.637 8.678 18.803 1.00 88.25 287 ARG A O 1
ATOM 2220 N N . ILE A 1 288 ? 7.893 8.083 17.040 1.00 89.75 288 ILE A N 1
ATOM 2221 C CA . ILE A 1 288 ? 7.358 9.114 16.144 1.00 89.75 288 ILE A CA 1
ATOM 2222 C C . ILE A 1 288 ? 5.880 8.853 15.836 1.00 89.75 288 ILE A C 1
ATOM 2224 O O . ILE A 1 288 ? 5.079 9.783 15.905 1.00 89.75 288 ILE A O 1
ATOM 2228 N N . ALA A 1 289 ? 5.494 7.606 15.547 1.00 90.25 289 ALA A N 1
ATOM 2229 C CA . ALA A 1 289 ? 4.087 7.251 15.357 1.00 90.25 289 ALA A CA 1
ATOM 2230 C C . ALA A 1 289 ? 3.246 7.588 16.591 1.00 90.25 289 ALA A C 1
ATOM 2232 O O . ALA A 1 289 ? 2.202 8.223 16.472 1.00 90.25 289 ALA A O 1
ATOM 2233 N N . HIS A 1 290 ? 3.728 7.224 17.777 1.00 87.06 290 HIS A N 1
ATOM 2234 C CA . HIS A 1 290 ? 3.048 7.509 19.034 1.00 87.06 290 HIS A CA 1
ATOM 2235 C C . HIS A 1 290 ? 2.885 9.018 19.271 1.00 87.06 290 HIS A C 1
ATOM 2237 O O . HIS A 1 290 ? 1.761 9.478 19.454 1.00 87.06 290 HIS A O 1
ATOM 2243 N N . ALA A 1 291 ? 3.954 9.806 19.120 1.00 86.94 291 ALA A N 1
ATOM 2244 C CA . ALA A 1 291 ? 3.897 11.264 19.262 1.00 86.94 291 ALA A CA 1
ATOM 2245 C C . ALA A 1 291 ? 2.922 11.926 18.268 1.00 86.94 291 ALA A C 1
ATOM 2247 O O . ALA A 1 291 ? 2.266 12.918 18.582 1.00 86.94 291 ALA A O 1
ATOM 2248 N N . LEU A 1 292 ? 2.785 11.373 17.058 1.00 89.44 292 LEU A N 1
ATOM 2249 C CA . LEU A 1 292 ? 1.845 11.878 16.057 1.00 89.44 292 LEU A CA 1
ATOM 2250 C C . LEU A 1 292 ? 0.375 11.601 16.405 1.00 89.44 292 LEU A C 1
ATOM 2252 O O . LEU A 1 292 ? -0.490 12.305 15.875 1.00 89.44 292 LEU A O 1
ATOM 2256 N N . LEU A 1 293 ? 0.065 10.636 17.283 1.00 88.88 293 LEU A N 1
ATOM 2257 C CA . LEU A 1 293 ? -1.317 10.373 17.698 1.00 88.88 293 LEU A CA 1
ATOM 2258 C C . LEU A 1 293 ? -1.939 11.622 18.320 1.00 88.88 293 LEU A C 1
ATOM 2260 O O . LEU A 1 293 ? -3.063 11.977 17.969 1.00 88.88 293 LEU A O 1
ATOM 2264 N N . ASP A 1 294 ? -1.221 12.333 19.181 1.00 79.75 294 ASP A N 1
ATOM 2265 C CA . ASP A 1 294 ? -1.761 13.505 19.878 1.00 79.75 294 ASP A CA 1
ATOM 2266 C C . ASP A 1 294 ? -1.944 14.711 18.951 1.00 79.75 294 ASP A C 1
ATOM 2268 O O . ASP A 1 294 ? -2.878 15.498 19.112 1.00 79.75 294 ASP A O 1
ATOM 2272 N N . HIS A 1 295 ? -1.103 14.826 17.923 1.00 80.81 295 HIS A N 1
ATOM 2273 C CA . HIS A 1 295 ? -1.096 15.980 17.026 1.00 80.81 295 HIS A CA 1
ATOM 2274 C C . HIS A 1 295 ? -2.032 15.846 15.822 1.00 80.81 295 HIS A C 1
ATOM 2276 O O . HIS A 1 295 ? -2.490 16.856 15.281 1.00 80.81 295 HIS A O 1
ATOM 2282 N N . LEU A 1 296 ? -2.333 14.624 15.379 1.00 80.50 296 LEU A N 1
ATOM 2283 C CA . LEU A 1 296 ? -3.187 14.417 14.215 1.00 80.50 296 LEU A CA 1
ATOM 2284 C C . LEU A 1 296 ? -4.665 14.474 14.600 1.00 80.50 296 LEU A C 1
ATOM 2286 O O . LEU A 1 296 ? -5.221 13.571 15.220 1.00 80.50 296 LEU A O 1
ATOM 2290 N N . SER A 1 297 ? -5.329 15.552 14.192 1.00 67.81 297 SER A N 1
ATOM 2291 C CA . SER A 1 297 ? -6.771 15.732 14.377 1.00 67.81 297 SER A CA 1
ATOM 2292 C C . SER A 1 297 ? -7.603 15.201 13.208 1.00 67.81 297 SER A C 1
ATOM 2294 O O . SER A 1 297 ? -8.814 15.040 13.356 1.00 67.81 297 SER A O 1
ATOM 2296 N N . THR A 1 298 ? -6.990 14.916 12.055 1.00 66.75 298 THR A N 1
ATOM 2297 C CA . THR A 1 298 ? -7.705 14.601 10.814 1.00 66.75 298 THR A CA 1
ATOM 2298 C C . THR A 1 298 ? -7.525 13.155 10.354 1.00 66.75 298 THR A C 1
ATOM 2300 O O . THR A 1 298 ? -6.443 12.562 10.405 1.00 66.75 298 THR A O 1
ATOM 2303 N N . GLN A 1 299 ? -8.614 12.595 9.829 1.00 65.19 299 GLN A N 1
ATOM 2304 C CA . GLN A 1 299 ? -8.561 11.431 8.945 1.00 65.19 299 GLN A CA 1
ATOM 2305 C C . GLN A 1 299 ? -7.906 11.854 7.627 1.00 65.19 299 GLN A C 1
ATOM 2307 O O . GLN A 1 299 ? -7.990 13.030 7.271 1.00 65.19 299 GLN A O 1
ATOM 2312 N N . PRO A 1 300 ? -7.255 10.955 6.878 1.00 71.62 300 PRO A N 1
ATOM 2313 C CA . PRO A 1 300 ? -7.022 9.525 7.112 1.00 71.62 300 PRO A CA 1
ATOM 2314 C C . PRO A 1 300 ? -5.673 9.223 7.782 1.00 71.62 300 PRO A C 1
ATOM 2316 O O . PRO A 1 300 ? -5.421 8.085 8.172 1.00 71.62 300 PRO A O 1
ATOM 2319 N N . TYR A 1 301 ? -4.817 10.233 7.958 1.00 85.25 301 TYR A N 1
ATOM 2320 C CA . TYR A 1 301 ? -3.491 10.061 8.549 1.00 85.25 301 TYR A CA 1
ATOM 2321 C C . TYR A 1 301 ? -3.551 9.479 9.965 1.00 85.25 301 TYR A C 1
ATOM 2323 O O . TYR A 1 301 ? -2.713 8.651 10.306 1.00 85.25 301 TYR A O 1
ATOM 2331 N N . LEU A 1 302 ? -4.574 9.824 10.756 1.00 88.50 302 LEU A N 1
ATOM 2332 C CA . LEU A 1 302 ? -4.756 9.257 12.094 1.00 88.50 302 LEU A CA 1
ATOM 2333 C C . LEU A 1 302 ? -4.896 7.723 12.087 1.00 88.50 302 LEU A C 1
ATOM 2335 O O . LEU A 1 302 ? -4.340 7.069 12.961 1.00 88.50 302 LEU A O 1
ATOM 2339 N N . ALA A 1 303 ? -5.578 7.134 11.099 1.00 89.94 303 ALA A N 1
ATOM 2340 C CA . ALA A 1 303 ? -5.730 5.678 11.011 1.00 89.94 303 ALA A CA 1
ATOM 2341 C C . ALA A 1 303 ? -4.406 4.985 10.645 1.00 89.94 303 ALA A C 1
ATOM 2343 O O . ALA A 1 303 ? -4.049 3.972 11.244 1.00 89.94 303 ALA A O 1
ATOM 2344 N N . MET A 1 304 ? -3.645 5.567 9.711 1.00 91.69 304 MET A N 1
ATOM 2345 C CA . MET A 1 304 ? -2.308 5.085 9.341 1.00 91.69 304 MET A CA 1
ATOM 2346 C C . MET A 1 304 ? -1.331 5.161 10.519 1.00 91.69 304 MET A C 1
ATOM 2348 O O . MET A 1 304 ? -0.617 4.196 10.785 1.00 91.69 304 MET A O 1
ATOM 2352 N N . VAL A 1 305 ? -1.332 6.279 11.253 1.00 92.25 305 VAL A N 1
ATOM 2353 C CA . VAL A 1 305 ? -0.490 6.456 12.443 1.00 92.25 305 VAL A CA 1
ATOM 2354 C C . VAL A 1 305 ? -0.917 5.533 13.574 1.00 92.25 305 VAL A C 1
ATOM 2356 O O . VAL A 1 305 ? -0.048 4.938 14.198 1.00 92.25 305 VAL A O 1
ATOM 2359 N N . LEU A 1 306 ? -2.219 5.355 13.814 1.00 92.81 306 LEU A N 1
ATOM 2360 C CA . LEU A 1 306 ? -2.702 4.393 14.804 1.00 92.81 306 LEU A CA 1
ATOM 2361 C C . LEU A 1 306 ? -2.223 2.983 14.462 1.00 92.81 306 LEU A C 1
ATOM 2363 O O . LEU A 1 306 ? -1.625 2.332 15.311 1.00 92.81 306 LEU A O 1
ATOM 2367 N N . ARG A 1 307 ? -2.394 2.537 13.211 1.00 90.44 307 ARG A N 1
ATOM 2368 C CA . ARG A 1 307 ? -1.898 1.224 12.771 1.00 90.44 307 ARG A CA 1
ATOM 2369 C C . ARG A 1 307 ? -0.384 1.099 12.920 1.00 90.44 307 ARG A C 1
ATOM 2371 O O . ARG A 1 307 ? 0.072 0.034 13.318 1.00 90.44 307 ARG A O 1
ATOM 2378 N N . ALA A 1 308 ? 0.374 2.157 12.628 1.00 90.38 308 ALA A N 1
ATOM 2379 C CA . ALA A 1 308 ? 1.806 2.177 12.892 1.00 90.38 308 ALA A CA 1
ATOM 2380 C C . ALA A 1 308 ? 2.083 2.025 14.400 1.00 90.38 308 ALA A C 1
ATOM 2382 O O . ALA A 1 308 ? 2.752 1.095 14.826 1.00 90.38 308 ALA A O 1
ATOM 2383 N N . ALA A 1 309 ? 1.481 2.856 15.246 1.00 90.12 309 ALA A N 1
ATOM 2384 C CA . ALA A 1 309 ? 1.717 2.848 16.687 1.00 90.12 309 ALA A CA 1
ATOM 2385 C C . ALA A 1 309 ? 1.367 1.514 17.379 1.00 90.12 309 ALA A C 1
ATOM 2387 O O . ALA A 1 309 ? 1.987 1.196 18.391 1.00 90.12 309 ALA A O 1
ATOM 2388 N N . LEU A 1 310 ? 0.449 0.704 16.827 1.00 85.44 310 LEU A N 1
ATOM 2389 C CA . LEU A 1 310 ? 0.084 -0.617 17.369 1.00 85.44 310 LEU A CA 1
ATOM 2390 C C . LEU A 1 310 ? 1.267 -1.599 17.495 1.00 85.44 310 LEU A C 1
ATOM 2392 O O . LEU A 1 310 ? 1.185 -2.533 18.288 1.00 85.44 310 LEU A O 1
ATOM 2396 N N . GLY A 1 311 ? 2.365 -1.398 16.756 1.00 76.19 311 GLY A N 1
ATOM 2397 C CA . GLY A 1 311 ? 3.591 -2.196 16.897 1.00 76.19 311 GLY A CA 1
ATOM 2398 C C . GLY A 1 311 ? 4.418 -1.879 18.152 1.00 76.19 311 GLY A C 1
ATOM 2399 O O . GLY A 1 311 ? 5.362 -2.606 18.472 1.00 76.19 311 GLY A O 1
ATOM 2400 N N . TYR A 1 312 ? 4.086 -0.808 18.878 1.00 80.19 312 TYR A N 1
ATOM 2401 C CA . TYR A 1 312 ? 4.815 -0.376 20.064 1.00 80.19 312 TYR A CA 1
ATOM 2402 C C . TYR A 1 312 ? 4.325 -1.103 21.323 1.00 80.19 312 TYR A C 1
ATOM 2404 O O . TYR A 1 312 ? 3.130 -1.169 21.597 1.00 80.19 312 TYR A O 1
ATOM 2412 N N . LYS A 1 313 ? 5.259 -1.610 22.142 1.00 74.00 313 LYS A N 1
ATOM 2413 C CA . LYS A 1 313 ? 4.961 -2.417 23.347 1.00 74.00 313 LYS A CA 1
ATOM 2414 C C . LYS A 1 313 ? 4.136 -1.686 24.418 1.00 74.00 313 LYS A C 1
ATOM 2416 O O . LYS A 1 313 ? 3.614 -2.333 25.321 1.00 74.00 313 LYS A O 1
ATOM 2421 N N . HIS A 1 314 ? 4.020 -0.363 24.331 1.00 69.44 314 HIS A N 1
ATOM 2422 C CA . HIS A 1 314 ? 3.284 0.469 25.277 1.00 69.44 314 HIS A CA 1
ATOM 2423 C C . HIS A 1 314 ? 2.138 1.183 24.563 1.00 69.44 314 HIS A C 1
ATOM 2425 O O . HIS A 1 314 ? 2.252 2.348 24.191 1.00 69.44 314 HIS A O 1
ATOM 2431 N N . LEU A 1 315 ? 1.031 0.471 24.359 1.00 68.94 315 LEU A N 1
ATOM 2432 C CA . LEU A 1 315 ? -0.221 1.105 23.962 1.00 68.94 315 LEU A CA 1
ATOM 2433 C C . LEU A 1 315 ? -0.855 1.724 25.205 1.00 68.94 315 LEU A C 1
ATOM 2435 O O . LEU A 1 315 ? -1.248 1.019 26.132 1.00 68.94 315 LEU A O 1
ATOM 2439 N N . ASP A 1 316 ? -0.898 3.049 25.236 1.00 79.75 316 ASP A N 1
ATOM 2440 C CA . ASP A 1 316 ? -1.382 3.849 26.354 1.00 79.75 316 ASP A CA 1
ATOM 2441 C C . ASP A 1 316 ? -2.668 4.616 25.983 1.00 79.75 316 ASP A C 1
ATOM 2443 O O . ASP A 1 316 ? -3.353 4.322 24.993 1.00 79.75 316 ASP A O 1
ATOM 2447 N N . GLY A 1 317 ? -3.004 5.628 26.788 1.00 82.12 317 GLY A N 1
ATOM 2448 C CA . GLY A 1 317 ? -4.161 6.494 26.571 1.00 82.12 317 GLY A CA 1
ATOM 2449 C C . GLY A 1 317 ? -4.201 7.181 25.198 1.00 82.12 317 GLY A C 1
ATOM 2450 O O . GLY A 1 317 ? -5.300 7.466 24.720 1.00 82.12 317 GLY A O 1
ATOM 2451 N N . ALA A 1 318 ? -3.065 7.388 24.517 1.00 84.75 318 ALA A N 1
ATOM 2452 C CA . ALA A 1 318 ? -3.028 8.050 23.210 1.00 84.75 318 ALA A CA 1
ATOM 2453 C C . ALA A 1 318 ? -3.724 7.212 22.124 1.00 84.75 318 ALA A C 1
ATOM 2455 O O . ALA A 1 318 ? -4.466 7.743 21.292 1.00 84.75 318 ALA A O 1
ATOM 2456 N N . SER A 1 319 ? -3.576 5.883 22.175 1.00 87.62 319 SER A N 1
ATOM 2457 C CA . SER A 1 319 ? -4.245 4.966 21.239 1.00 87.62 319 SER A CA 1
ATOM 2458 C C . SER A 1 319 ? -5.760 4.937 21.457 1.00 87.62 319 SER A C 1
ATOM 2460 O O . SER A 1 319 ? -6.532 4.954 20.494 1.00 87.62 319 SER A O 1
ATOM 2462 N N . ALA A 1 320 ? -6.207 4.973 22.717 1.00 88.31 320 ALA A N 1
ATOM 2463 C CA . ALA A 1 320 ? -7.626 5.088 23.048 1.00 88.31 320 ALA A CA 1
ATOM 2464 C C . ALA A 1 320 ? -8.198 6.444 22.595 1.00 88.31 320 ALA A C 1
ATOM 2466 O O . ALA A 1 320 ? -9.258 6.492 21.974 1.00 88.31 320 ALA A O 1
ATOM 2467 N N . ALA A 1 321 ? -7.476 7.546 22.811 1.00 89.31 321 ALA A N 1
ATOM 2468 C CA . ALA A 1 321 ? -7.890 8.872 22.354 1.00 89.31 321 ALA A CA 1
ATOM 2469 C C . ALA A 1 321 ? -7.947 8.976 20.818 1.00 89.31 321 ALA A C 1
ATOM 2471 O O . ALA A 1 321 ? -8.868 9.577 20.262 1.00 89.31 321 ALA A O 1
ATOM 2472 N N . ALA A 1 322 ? -6.984 8.385 20.104 1.00 90.62 322 ALA A N 1
ATOM 2473 C CA . ALA A 1 322 ? -7.005 8.277 18.644 1.00 90.62 322 ALA A CA 1
ATOM 2474 C C . ALA A 1 322 ? -8.194 7.440 18.149 1.00 90.62 322 ALA A C 1
ATOM 2476 O O . ALA A 1 322 ? -8.922 7.877 17.260 1.00 90.62 322 ALA A O 1
ATOM 2477 N N . THR A 1 323 ? -8.444 6.288 18.774 1.00 91.19 323 THR A N 1
ATOM 2478 C CA . THR A 1 323 ? -9.593 5.426 18.460 1.00 91.19 323 THR A CA 1
ATOM 2479 C C . THR A 1 323 ? -10.909 6.165 18.680 1.00 91.19 323 THR A C 1
ATOM 2481 O O . THR A 1 323 ? -11.766 6.170 17.803 1.00 91.19 323 THR A O 1
ATOM 2484 N N . SER A 1 324 ? -11.056 6.862 19.808 1.00 90.38 324 SER A N 1
ATOM 2485 C CA . SER A 1 324 ? -12.241 7.670 20.097 1.00 90.38 324 SER A CA 1
ATOM 2486 C C . SER A 1 324 ? -12.471 8.761 19.046 1.00 90.38 324 SER A C 1
ATOM 2488 O O . SER A 1 324 ? -13.589 8.925 18.558 1.00 90.38 324 SER A O 1
ATOM 2490 N N . ARG A 1 325 ? -11.409 9.462 18.624 1.00 89.00 325 ARG A N 1
ATOM 2491 C CA . ARG A 1 325 ? -11.491 10.446 17.533 1.00 89.00 325 ARG A CA 1
ATOM 2492 C C . ARG A 1 325 ? -11.940 9.806 16.222 1.00 89.00 325 ARG A C 1
ATOM 2494 O O . ARG A 1 325 ? -12.826 10.357 15.579 1.00 89.00 325 ARG A O 1
ATOM 2501 N N . LEU A 1 326 ? -11.398 8.644 15.849 1.00 90.19 326 LEU A N 1
ATOM 2502 C CA . LEU A 1 326 ? -11.829 7.918 14.648 1.00 90.19 326 LEU A CA 1
ATOM 2503 C C . LEU A 1 326 ? -13.308 7.508 14.727 1.00 90.19 326 LEU A C 1
ATOM 2505 O O . LEU A 1 326 ? -14.042 7.719 13.763 1.00 90.19 326 LEU A O 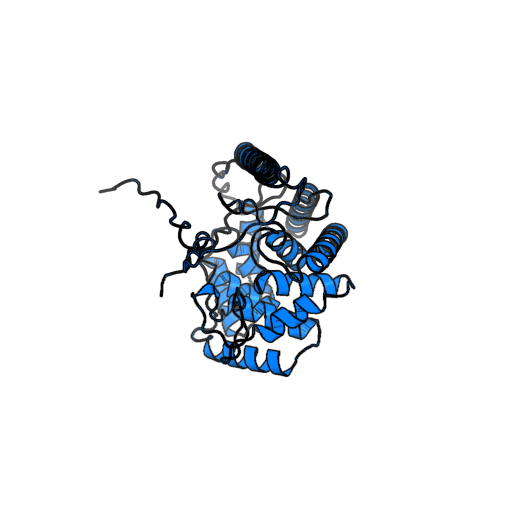1
ATOM 2509 N N . LEU A 1 327 ? -13.764 7.011 15.882 1.00 89.62 327 LEU A N 1
ATOM 2510 C CA . LEU A 1 327 ? -15.174 6.681 16.123 1.00 89.62 327 LEU A CA 1
ATOM 2511 C C . LEU A 1 327 ? -16.074 7.914 15.979 1.00 89.62 327 LEU A C 1
ATOM 2513 O O . LEU A 1 327 ? -17.078 7.863 15.276 1.00 89.62 327 LEU A O 1
ATOM 2517 N N . GLY A 1 328 ? -15.695 9.037 16.595 1.00 85.81 328 GLY A N 1
ATOM 2518 C CA . GLY A 1 328 ? -16.450 10.292 16.515 1.00 85.81 328 GLY A CA 1
ATOM 2519 C C . GLY A 1 328 ? -16.464 10.924 15.119 1.00 85.81 328 GLY A C 1
ATOM 2520 O O . GLY A 1 328 ? -17.313 11.762 14.829 1.00 85.81 328 GLY A O 1
ATOM 2521 N N . GLN A 1 329 ? -15.538 10.526 14.247 1.00 85.12 329 GLN A N 1
ATOM 2522 C CA . GLN A 1 329 ? -15.425 11.006 12.870 1.00 85.12 329 GLN A CA 1
ATOM 2523 C C . GLN A 1 329 ? -16.097 10.074 11.847 1.00 85.12 329 GLN A C 1
ATOM 2525 O O . GLN A 1 329 ? -16.227 10.455 10.678 1.00 85.12 329 GLN A O 1
ATOM 2530 N N . GLN A 1 330 ? -16.540 8.875 12.251 1.00 84.88 330 GLN A N 1
ATOM 2531 C CA . GLN A 1 330 ? -17.258 7.965 11.362 1.00 84.88 330 GLN A CA 1
ATOM 2532 C C . GLN A 1 330 ? -18.603 8.568 10.950 1.00 84.88 330 GLN A C 1
ATOM 2534 O O . GLN A 1 330 ? -19.447 8.906 11.776 1.00 84.88 330 GLN A O 1
ATOM 2539 N N . ARG A 1 331 ? -18.822 8.681 9.641 1.00 79.50 331 ARG A N 1
ATOM 2540 C CA . ARG A 1 331 ? -20.089 9.125 9.060 1.00 79.50 331 ARG A CA 1
ATOM 2541 C C . ARG A 1 331 ? -20.989 7.929 8.831 1.00 79.50 331 ARG A C 1
ATOM 2543 O O . ARG A 1 331 ? -20.505 6.865 8.466 1.00 79.50 331 ARG A O 1
ATOM 2550 N N . LEU A 1 332 ? -22.302 8.113 8.930 1.00 68.19 332 LEU A N 1
ATOM 2551 C CA . LEU A 1 332 ? -23.258 7.135 8.408 1.00 68.19 332 LEU A CA 1
ATOM 2552 C C . LEU A 1 332 ? -23.264 7.199 6.866 1.00 68.19 332 LEU A C 1
ATOM 2554 O O . LEU A 1 332 ? -23.245 8.304 6.317 1.00 68.19 332 LEU A O 1
ATOM 2558 N N . PRO A 1 333 ? -23.258 6.057 6.147 1.00 67.50 333 PRO A N 1
ATOM 2559 C CA . PRO A 1 333 ? -23.489 4.683 6.628 1.00 67.50 333 PRO A CA 1
ATOM 2560 C C . PRO A 1 333 ? -22.234 3.859 7.017 1.00 67.50 333 PRO A C 1
ATOM 2562 O O . PRO A 1 333 ? -22.282 2.639 6.984 1.00 67.50 333 PRO A O 1
ATOM 2565 N N . GLY A 1 334 ? -21.111 4.478 7.379 1.00 60.56 334 GLY A N 1
ATOM 2566 C CA . GLY A 1 334 ? -19.908 3.782 7.869 1.00 60.56 334 GLY A CA 1
ATOM 2567 C C . GLY A 1 334 ? -18.584 4.312 7.321 1.00 60.56 334 GLY A C 1
ATOM 2568 O O . GLY A 1 334 ? -17.522 3.848 7.730 1.00 60.56 334 GLY A O 1
ATOM 2569 N N . HIS A 1 335 ? -18.631 5.288 6.412 1.00 67.19 335 HIS A N 1
ATOM 2570 C CA . HIS A 1 335 ? -17.447 5.849 5.773 1.00 67.19 335 HIS A CA 1
ATOM 2571 C C . HIS A 1 335 ? -16.786 6.944 6.616 1.00 67.19 335 HIS A C 1
ATOM 2573 O O . HIS A 1 335 ? -17.319 7.458 7.599 1.00 67.19 335 HIS A O 1
ATOM 2579 N N . HIS A 1 336 ? -15.579 7.302 6.216 1.00 62.09 336 HIS A N 1
ATOM 2580 C CA . HIS A 1 336 ? -14.778 8.385 6.773 1.00 62.09 336 HIS A CA 1
ATOM 2581 C C . HIS A 1 336 ? -14.654 9.490 5.722 1.00 62.09 336 HIS A C 1
ATOM 2583 O O . HIS A 1 336 ? -14.857 9.235 4.531 1.00 62.09 336 HIS A O 1
ATOM 2589 N N . GLN A 1 337 ? -14.380 10.736 6.119 1.00 62.47 337 GLN A N 1
ATOM 2590 C CA . GLN A 1 337 ? -14.232 11.792 5.113 1.00 62.47 337 GLN A CA 1
ATOM 2591 C C . GLN A 1 337 ? -12.999 11.508 4.246 1.00 62.47 337 GLN A C 1
ATOM 2593 O O . GLN A 1 337 ? -11.901 11.297 4.760 1.00 62.47 337 GLN A O 1
ATOM 2598 N N . ALA A 1 338 ? -13.173 11.556 2.923 1.00 58.78 338 ALA A N 1
ATOM 2599 C CA . ALA A 1 338 ? -12.066 11.479 1.982 1.00 58.78 338 ALA A CA 1
ATOM 2600 C C . ALA A 1 338 ? -11.137 12.691 2.170 1.00 58.78 338 ALA A C 1
ATOM 2602 O O . ALA A 1 338 ? -11.479 13.816 1.808 1.00 58.78 338 ALA A O 1
ATOM 2603 N N . LEU A 1 339 ? -9.977 12.451 2.779 1.00 54.88 339 LEU A N 1
ATOM 2604 C CA . LEU A 1 339 ? -8.954 13.464 3.055 1.00 54.88 339 LEU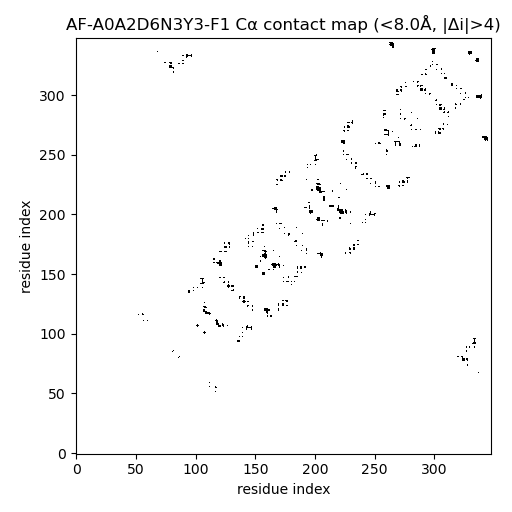 A CA 1
ATOM 2605 C C . LEU A 1 339 ? -7.539 12.992 2.652 1.00 54.88 339 LEU A C 1
ATOM 2607 O O . LEU A 1 339 ? -6.568 13.720 2.846 1.00 54.88 339 LEU A O 1
ATOM 2611 N N . CYS A 1 340 ? -7.405 11.798 2.054 1.00 57.03 340 CYS A N 1
ATOM 2612 C CA . CYS A 1 340 ? -6.151 11.340 1.440 1.00 57.03 340 CYS A CA 1
ATOM 2613 C C . CYS A 1 340 ? -5.947 12.153 0.155 1.00 57.03 340 CYS A C 1
ATOM 2615 O O . CYS A 1 340 ? -6.435 11.788 -0.915 1.00 57.03 340 CYS A O 1
ATOM 2617 N N . MET A 1 341 ? -5.266 13.287 0.267 1.00 52.25 341 MET A N 1
ATOM 2618 C CA . MET A 1 341 ? -4.859 14.074 -0.889 1.00 52.25 341 MET A CA 1
ATOM 2619 C C . MET A 1 341 ? -3.430 13.671 -1.257 1.00 52.25 341 MET A C 1
ATOM 2621 O O . MET A 1 341 ? -2.523 13.914 -0.456 1.00 52.25 341 MET A O 1
ATOM 2625 N N . PRO A 1 342 ? -3.207 13.083 -2.447 1.00 59.69 342 PRO A N 1
ATOM 2626 C CA . PRO A 1 342 ? -1.871 13.007 -3.011 1.00 59.69 342 PRO A CA 1
ATOM 2627 C C . PRO A 1 342 ? -1.272 14.415 -3.016 1.00 59.69 342 PRO A C 1
ATOM 2629 O O . PRO A 1 342 ? -1.932 15.386 -3.404 1.00 59.69 342 PRO A O 1
ATOM 2632 N N . GLY A 1 343 ? -0.042 14.540 -2.532 1.00 61.22 343 GLY A N 1
ATOM 2633 C CA . GLY A 1 343 ? 0.695 15.789 -2.619 1.00 61.22 343 GLY A CA 1
ATOM 2634 C C . GLY A 1 343 ? 1.075 16.069 -4.070 1.00 61.22 343 GLY A C 1
ATOM 2635 O O . GLY A 1 343 ? 1.327 15.152 -4.849 1.00 61.22 343 GLY A O 1
ATOM 2636 N N . VAL A 1 344 ? 1.163 17.346 -4.442 1.00 59.94 344 VAL A N 1
ATOM 2637 C CA . VAL A 1 344 ? 1.911 17.709 -5.651 1.00 59.94 344 VAL A CA 1
ATOM 2638 C C . VAL A 1 344 ? 3.392 17.483 -5.331 1.00 59.94 344 VAL A C 1
ATOM 2640 O O . VAL A 1 344 ? 3.862 18.060 -4.342 1.00 59.94 344 VAL A O 1
ATOM 2643 N N . PRO A 1 345 ? 4.136 16.679 -6.117 1.00 57.19 345 PRO A N 1
ATOM 2644 C CA . PRO A 1 345 ? 5.559 16.486 -5.885 1.00 57.19 345 PRO A CA 1
ATOM 2645 C C . PRO A 1 345 ? 6.262 17.842 -5.822 1.00 57.19 345 PRO A C 1
ATOM 2647 O O . PRO A 1 345 ? 6.115 18.673 -6.725 1.00 57.19 345 PRO A O 1
ATOM 2650 N N . ARG A 1 346 ? 7.012 18.094 -4.744 1.00 53.53 346 ARG A N 1
ATOM 2651 C CA . ARG A 1 346 ? 7.831 19.307 -4.653 1.00 53.53 346 ARG A CA 1
ATOM 2652 C C . ARG A 1 346 ? 8.885 19.227 -5.757 1.00 53.53 346 ARG A C 1
ATOM 2654 O O . ARG A 1 346 ? 9.637 18.255 -5.803 1.00 53.53 346 ARG A O 1
ATOM 2661 N N . ARG A 1 347 ? 8.929 20.222 -6.652 1.00 51.19 347 ARG A N 1
ATOM 2662 C CA . ARG A 1 347 ? 10.046 20.366 -7.597 1.00 51.19 347 ARG A CA 1
ATOM 2663 C C . ARG A 1 347 ? 11.313 20.527 -6.752 1.00 51.19 347 ARG A C 1
ATOM 2665 O O . ARG A 1 347 ? 11.372 21.461 -5.955 1.00 51.19 347 ARG A O 1
ATOM 2672 N N . ARG A 1 348 ? 12.227 19.562 -6.847 1.00 50.53 348 ARG A N 1
ATOM 2673 C CA . ARG A 1 348 ? 13.570 19.679 -6.276 1.00 50.53 348 ARG A CA 1
ATOM 2674 C C . ARG A 1 348 ? 14.454 20.468 -7.219 1.00 50.53 348 ARG A C 1
ATOM 2676 O O . ARG A 1 348 ? 14.253 20.310 -8.446 1.00 50.53 348 ARG A O 1
#

Radius of gyration: 22.8 Å; Cα contacts (8 Å, |Δi|>4): 448; chains: 1; bounding box: 47×61×83 Å

Foldseek 3Di:
DDDDDDDDDDPPPPPPPPDDDDDDDDDDDDDDDDDDPPDPPPPPVVVVQVVVQVVLVVVVVVVCVVPVPDPAPPQPPDLDADDPVLVVVLLVLQLVVLVVQQDPQLWHWDDQDNPPGIFTLQVLLVVLLVCVPPPSCVVSSLSSLNSLQVVCVVQVADDRDPVDHHFLQSRLSSLLSCVVNVHDGRPSSVVQQLQQQDPQLAHARDRDPDRPDDDPDRSSDGALLSLLSNLLSCVSVVHDVVSSVSSVVSNVVQCPQQFHDDQFAPDSLSRLLSCQSSVNRDPRSLVVLLVVLVVDLDPPSLVSSLNSNVVDPDDDVSNSSSVSSVSSQQDPSNDHDPPRHTDDGDDD